Protein AF-A0A8T3PCN5-F1 (afdb_monomer_lite)

Foldseek 3Di:
DDPPPPQDWDFPPPDDQQFAGETERPLQDPDVVLLSVLLRLLLPPFRHPQEYEYEYEDDQWQKKKWKAFPDLVPDDDDPPDDDPPGSTDIDSDQVVQCVVCVPVNTIDRIDTDTDRDPQDKAKDKDLADDPPDDDDPNHGIYMYIYGHSYQVVVQVVPQDWDDPPVDPLADTDGQGGPSLRSSLNSNLNSVVVVCSVVVHDDDSSSSRVRSRVSSVVVVVVVVVVVVVVVVVVD

pLDDT: mean 78.74, std 19.5, range [29.05, 98.44]

Radius of gyration: 21.6 Å; chains: 1; bounding box: 40×38×74 Å

Structure (mmCIF, N/CA/C/O backbone):
data_AF-A0A8T3PCN5-F1
#
_entry.id   AF-A0A8T3PCN5-F1
#
loop_
_atom_site.group_PDB
_atom_site.id
_atom_site.type_symbol
_atom_site.label_atom_id
_atom_site.label_alt_id
_atom_site.label_comp_id
_atom_site.label_asym_id
_atom_site.label_entity_id
_atom_site.label_seq_id
_atom_site.pdbx_PDB_ins_code
_atom_site.Cartn_x
_atom_site.Cartn_y
_atom_site.Cartn_z
_atom_site.occupancy
_atom_site.B_iso_or_equiv
_atom_site.auth_seq_id
_atom_site.auth_comp_id
_atom_site.auth_asym_id
_atom_site.auth_atom_id
_atom_site.pdbx_PDB_model_num
ATOM 1 N N . MET A 1 1 ? -2.293 -13.068 -30.487 1.00 34.97 1 MET A N 1
ATOM 2 C CA . MET A 1 1 ? -3.228 -13.109 -29.342 1.00 34.97 1 MET A CA 1
ATOM 3 C C . MET A 1 1 ? -2.493 -13.669 -28.131 1.00 34.97 1 MET A C 1
ATOM 5 O O . MET A 1 1 ? -2.241 -14.864 -28.079 1.00 34.97 1 MET A O 1
ATOM 9 N N . GLY A 1 2 ? -2.035 -12.809 -27.218 1.00 30.67 2 GLY A N 1
ATOM 10 C CA . GLY A 1 2 ? -1.352 -13.256 -26.001 1.00 30.67 2 GLY A CA 1
ATOM 11 C C . GLY A 1 2 ? -2.380 -13.744 -24.988 1.00 30.67 2 GLY A C 1
ATOM 12 O O . GLY A 1 2 ? -3.245 -12.968 -24.592 1.00 30.67 2 GLY A O 1
ATOM 13 N N . ARG A 1 3 ? -2.310 -15.020 -24.598 1.00 29.05 3 ARG A N 1
ATOM 14 C CA . ARG A 1 3 ? -3.135 -15.575 -23.520 1.00 29.05 3 ARG A CA 1
ATOM 15 C C . ARG A 1 3 ? -2.844 -14.781 -22.243 1.00 29.05 3 ARG A C 1
ATOM 17 O O . ARG A 1 3 ? -1.744 -14.874 -21.701 1.00 29.05 3 ARG A O 1
ATOM 24 N N . LEU A 1 4 ? -3.815 -13.994 -21.777 1.00 29.19 4 LEU A N 1
ATOM 25 C CA . LEU A 1 4 ? -3.839 -13.508 -20.401 1.00 29.19 4 LEU A CA 1
ATOM 26 C C . LEU A 1 4 ? -3.819 -14.758 -19.521 1.00 29.19 4 LEU A C 1
ATOM 28 O O . LEU A 1 4 ? -4.787 -15.516 -19.502 1.00 29.19 4 LEU A O 1
ATOM 32 N N . ARG A 1 5 ? -2.685 -15.031 -18.866 1.00 31.45 5 ARG A N 1
ATOM 33 C CA . ARG A 1 5 ? -2.624 -16.096 -17.865 1.00 31.45 5 ARG A CA 1
ATOM 34 C C . ARG A 1 5 ? -3.655 -15.737 -16.801 1.00 31.45 5 ARG A C 1
ATOM 36 O O . ARG A 1 5 ? -3.569 -14.660 -16.212 1.00 31.45 5 ARG A O 1
ATOM 43 N N . ALA A 1 6 ? -4.641 -16.609 -16.609 1.00 31.36 6 ALA A N 1
ATOM 44 C CA . ALA A 1 6 ? -5.587 -16.495 -15.516 1.00 31.36 6 ALA A CA 1
ATOM 45 C C . ALA A 1 6 ? -4.778 -16.384 -14.220 1.00 31.36 6 ALA A C 1
ATOM 47 O O . ALA A 1 6 ? -4.006 -17.281 -13.878 1.00 31.36 6 ALA A O 1
ATOM 48 N N . ILE A 1 7 ? -4.895 -15.244 -13.542 1.00 42.00 7 ILE A N 1
ATOM 49 C CA . ILE A 1 7 ? -4.379 -15.097 -12.188 1.00 42.00 7 ILE A CA 1
ATOM 50 C C . ILE A 1 7 ? -5.288 -15.982 -11.340 1.00 42.00 7 ILE A C 1
ATOM 52 O O . ILE A 1 7 ? -6.452 -15.660 -11.123 1.00 42.00 7 ILE A O 1
ATOM 56 N N . SER A 1 8 ? -4.791 -17.157 -10.968 1.00 34.44 8 SER A N 1
ATOM 57 C CA . SER A 1 8 ? -5.460 -18.047 -10.026 1.00 34.44 8 SER A CA 1
ATOM 58 C C . SER A 1 8 ? -5.311 -17.459 -8.624 1.00 34.44 8 SER A C 1
ATOM 60 O O . SER A 1 8 ? -4.179 -17.270 -8.167 1.00 34.44 8 SER A O 1
ATOM 62 N N . TRP A 1 9 ? -6.436 -17.173 -7.983 1.00 44.44 9 TRP A N 1
ATOM 63 C CA . TRP A 1 9 ? -6.532 -16.594 -6.648 1.00 44.44 9 TRP A CA 1
ATOM 64 C C . TRP A 1 9 ? -6.704 -17.712 -5.616 1.00 44.44 9 TRP A C 1
ATOM 66 O O . TRP A 1 9 ? -7.502 -18.619 -5.843 1.00 44.44 9 TRP A O 1
ATOM 76 N N . HIS A 1 10 ? -5.969 -17.653 -4.506 1.00 42.91 10 HIS A N 1
ATOM 77 C CA . HIS A 1 10 ? -6.226 -18.497 -3.341 1.00 42.91 10 HIS A CA 1
ATOM 78 C C . HIS A 1 10 ? -6.618 -17.582 -2.179 1.00 42.91 10 HIS A C 1
ATOM 80 O O . HIS A 1 10 ? -5.803 -16.743 -1.796 1.00 42.91 10 HIS A O 1
ATOM 86 N N . PRO A 1 11 ? -7.855 -17.672 -1.666 1.00 47.34 11 PRO A N 1
ATOM 87 C CA . PRO A 1 11 ? -8.224 -16.969 -0.447 1.00 47.34 11 PRO A CA 1
ATOM 88 C C . PRO A 1 11 ? -7.462 -17.588 0.733 1.00 47.34 11 PRO A C 1
ATOM 90 O O . PRO A 1 11 ? -7.555 -18.795 0.947 1.00 47.34 11 PRO A O 1
ATOM 93 N N . HIS A 1 12 ? -6.715 -16.781 1.493 1.00 47.78 12 HIS A N 1
ATOM 94 C CA . HIS A 1 12 ? -6.255 -17.197 2.820 1.00 47.78 12 HIS A CA 1
ATOM 95 C C . HIS A 1 12 ? -7.469 -17.192 3.756 1.00 47.78 12 HIS A C 1
ATOM 97 O O . HIS A 1 12 ? -8.136 -16.172 3.926 1.00 47.78 12 HIS A O 1
ATOM 103 N N . THR A 1 13 ? -7.795 -18.353 4.321 1.00 44.28 13 THR A N 1
ATOM 104 C CA . THR A 1 13 ? -9.022 -18.598 5.100 1.00 44.28 13 THR A CA 1
ATOM 105 C C . THR A 1 13 ? -8.899 -18.258 6.589 1.00 44.28 13 THR A C 1
ATOM 107 O O . THR A 1 13 ? -9.851 -18.454 7.338 1.00 44.28 13 THR A O 1
ATOM 110 N N . GLY A 1 14 ? -7.763 -17.716 7.037 1.00 46.56 14 GLY A N 1
ATOM 111 C CA . GLY A 1 14 ? -7.567 -17.238 8.407 1.00 46.56 14 GLY A CA 1
ATOM 112 C C . GLY A 1 14 ? -7.977 -15.775 8.572 1.00 46.56 14 GLY A C 1
ATOM 113 O O . GLY A 1 14 ? -7.118 -14.911 8.715 1.00 46.56 14 GLY A O 1
ATOM 114 N N . SER A 1 15 ? -9.274 -15.459 8.527 1.00 55.38 15 SER A N 1
ATOM 115 C CA . SER A 1 15 ? -9.736 -14.104 8.864 1.00 55.38 15 SER A CA 1
ATOM 116 C C . SER A 1 15 ? -9.579 -13.882 10.370 1.00 55.38 15 SER A C 1
ATOM 118 O O . SER A 1 15 ? -10.362 -14.400 11.164 1.00 55.38 15 SER A O 1
ATOM 120 N N . ARG A 1 16 ? -8.568 -13.106 10.782 1.00 67.44 16 ARG A N 1
ATOM 121 C CA . ARG A 1 16 ? -8.584 -12.490 12.115 1.00 67.44 16 ARG A CA 1
ATOM 122 C C . ARG A 1 16 ? -9.743 -11.496 12.149 1.00 67.44 16 ARG A C 1
ATOM 124 O O . ARG A 1 16 ? -9.892 -10.687 11.231 1.00 67.44 16 ARG A O 1
ATOM 131 N N . ALA A 1 17 ? -10.573 -11.570 13.187 1.00 72.88 17 ALA A N 1
ATOM 132 C CA . ALA A 1 17 ? -11.680 -10.639 13.362 1.00 72.88 17 ALA A CA 1
ATOM 133 C C . ALA A 1 17 ? -11.155 -9.192 13.323 1.00 72.88 17 ALA A C 1
ATOM 135 O O . ALA A 1 17 ? -10.194 -8.858 14.012 1.00 72.88 17 ALA A O 1
ATOM 136 N N . GLY A 1 18 ? -11.762 -8.355 12.479 1.00 83.38 18 GLY A N 1
ATOM 137 C CA . GLY A 1 18 ? -11.363 -6.958 12.294 1.00 83.38 18 GLY A CA 1
ATOM 138 C C . GLY A 1 18 ? -10.201 -6.711 11.322 1.00 83.38 18 GLY A C 1
ATOM 139 O O . GLY A 1 18 ? -9.894 -5.549 11.071 1.00 83.38 18 GLY A O 1
ATOM 140 N N . ALA A 1 19 ? -9.584 -7.748 10.741 1.00 90.69 19 ALA A N 1
ATOM 141 C CA . ALA A 1 19 ? -8.551 -7.603 9.711 1.00 90.69 19 ALA A CA 1
ATOM 142 C C . ALA A 1 19 ? -9.150 -7.598 8.287 1.00 90.69 19 ALA A C 1
ATOM 144 O O . ALA A 1 19 ? -10.171 -8.255 8.053 1.00 90.69 19 ALA A O 1
ATOM 145 N N . PRO A 1 20 ? -8.514 -6.909 7.315 1.00 94.88 20 PRO A N 1
ATOM 146 C CA . PRO A 1 20 ? -8.970 -6.931 5.931 1.00 94.88 20 PRO A CA 1
ATOM 147 C C . PRO A 1 20 ? -8.845 -8.327 5.329 1.00 94.88 20 PRO A C 1
ATOM 149 O O . PRO A 1 20 ? -7.905 -9.073 5.614 1.00 94.88 20 PRO A O 1
ATOM 152 N N . ARG A 1 21 ? -9.741 -8.654 4.396 1.00 95.62 21 ARG A N 1
ATOM 153 C CA . ARG A 1 21 ? -9.562 -9.838 3.548 1.00 95.62 21 ARG A CA 1
ATOM 154 C C . ARG A 1 21 ? -8.382 -9.585 2.626 1.00 95.62 21 ARG A C 1
ATOM 156 O O . ARG A 1 21 ? -8.383 -8.607 1.882 1.00 95.62 21 ARG A O 1
ATOM 163 N N . LEU A 1 22 ? -7.381 -10.457 2.642 1.00 95.62 22 LEU A N 1
ATOM 164 C CA . LEU A 1 22 ? -6.181 -10.278 1.835 1.00 95.62 22 LEU A CA 1
ATOM 165 C C . LEU A 1 22 ? -6.089 -11.329 0.736 1.00 95.62 22 LEU A C 1
ATOM 167 O O . LEU A 1 22 ? -6.217 -12.528 0.963 1.00 95.62 22 LEU A O 1
ATOM 171 N N . THR A 1 23 ? -5.796 -10.853 -0.467 1.00 95.38 23 THR A N 1
ATOM 172 C CA . THR A 1 23 ? -5.398 -11.687 -1.592 1.00 95.38 23 THR A CA 1
ATOM 173 C C . THR A 1 23 ? -3.987 -11.314 -2.025 1.00 95.38 23 THR A C 1
ATOM 175 O O . THR A 1 23 ? -3.749 -10.198 -2.498 1.00 95.38 23 THR A O 1
ATOM 178 N N . VAL A 1 24 ? -3.056 -12.261 -1.903 1.00 95.81 24 VAL A N 1
ATOM 179 C CA . VAL A 1 24 ? -1.643 -12.085 -2.259 1.00 95.81 24 VAL A CA 1
ATOM 180 C C . VAL A 1 24 ? -1.358 -12.727 -3.616 1.00 95.81 24 VAL A C 1
ATOM 182 O O . VAL A 1 24 ? -1.739 -13.862 -3.902 1.00 95.81 24 VAL A O 1
ATOM 185 N N . ALA A 1 25 ? -0.690 -11.995 -4.506 1.00 94.44 25 ALA A N 1
ATOM 186 C CA . ALA A 1 25 ? -0.260 -12.551 -5.781 1.00 94.44 25 ALA A CA 1
ATOM 187 C C . ALA A 1 25 ? 0.806 -13.637 -5.566 1.00 94.44 25 ALA A C 1
ATOM 189 O O . ALA A 1 25 ? 1.853 -13.360 -4.995 1.00 94.44 25 ALA A O 1
ATOM 190 N N . LYS A 1 26 ? 0.607 -14.820 -6.163 1.00 93.19 26 LYS A N 1
ATOM 191 C CA . LYS A 1 26 ? 1.500 -16.000 -6.069 1.00 93.19 26 LYS A CA 1
ATOM 192 C C . LYS A 1 26 ? 2.997 -15.751 -6.279 1.00 93.19 26 LYS A C 1
ATOM 194 O O . LYS A 1 26 ? 3.817 -16.536 -5.835 1.00 93.19 26 LYS A O 1
ATOM 199 N N . ARG A 1 27 ? 3.349 -14.710 -7.031 1.00 92.06 27 ARG A N 1
ATOM 200 C CA . ARG A 1 27 ? 4.743 -14.358 -7.336 1.00 92.06 27 ARG A CA 1
ATOM 201 C C . ARG A 1 27 ? 5.445 -13.576 -6.219 1.00 92.06 27 ARG A C 1
ATOM 203 O O . ARG A 1 27 ? 6.634 -13.327 -6.348 1.00 92.06 27 ARG A O 1
ATOM 210 N N . ILE A 1 28 ? 4.720 -13.143 -5.189 1.00 92.88 28 ILE A N 1
ATOM 211 C CA . ILE A 1 28 ? 5.301 -12.529 -3.992 1.00 92.88 28 ILE A CA 1
ATOM 212 C C . ILE A 1 28 ? 5.964 -13.648 -3.194 1.00 92.88 28 ILE A C 1
ATOM 214 O O . ILE A 1 28 ? 5.290 -14.611 -2.829 1.00 92.88 28 ILE A O 1
ATOM 218 N N . ARG A 1 29 ? 7.285 -13.538 -3.022 1.00 93.50 29 ARG A N 1
ATOM 219 C CA . ARG A 1 29 ? 8.142 -14.558 -2.406 1.00 93.50 29 ARG A CA 1
ATOM 220 C C . ARG A 1 29 ? 8.108 -14.601 -0.879 1.00 93.50 29 ARG A C 1
ATOM 222 O O . ARG A 1 29 ? 8.205 -15.714 -0.374 1.00 93.50 29 ARG A O 1
ATOM 229 N N . PRO A 1 30 ? 8.022 -13.468 -0.147 1.00 93.88 30 PRO A N 1
ATOM 230 C CA . PRO A 1 30 ? 7.842 -13.519 1.298 1.00 93.88 30 PRO A CA 1
ATOM 231 C C . PRO A 1 30 ? 6.663 -14.407 1.677 1.00 93.88 30 PRO A C 1
ATOM 233 O O . PRO A 1 30 ? 5.704 -14.503 0.911 1.00 93.88 30 PRO A O 1
ATOM 236 N N . ASP A 1 31 ? 6.740 -15.017 2.856 1.00 94.94 31 ASP A N 1
ATOM 237 C CA . ASP A 1 31 ? 5.655 -15.812 3.422 1.00 94.94 31 ASP A CA 1
ATOM 238 C C . ASP A 1 31 ? 4.333 -15.015 3.422 1.00 94.94 31 ASP A C 1
ATOM 240 O O . ASP A 1 31 ? 4.301 -13.834 3.786 1.00 94.94 31 ASP A O 1
ATOM 244 N N . HIS A 1 32 ? 3.249 -15.631 2.937 1.00 94.88 32 HIS A N 1
ATOM 245 C CA . HIS A 1 32 ? 1.975 -14.928 2.734 1.00 94.88 32 HIS A CA 1
ATOM 246 C C . HIS A 1 32 ? 1.265 -14.619 4.049 1.00 94.88 32 HIS A C 1
ATOM 248 O O . HIS A 1 32 ? 0.548 -13.620 4.098 1.00 94.88 32 HIS A O 1
ATOM 254 N N . ASP A 1 33 ? 1.508 -15.396 5.103 1.00 93.12 33 ASP A N 1
ATOM 255 C CA . ASP A 1 33 ? 0.966 -15.130 6.433 1.00 93.12 33 ASP A CA 1
ATOM 256 C C . ASP A 1 33 ? 1.725 -13.968 7.086 1.00 93.12 33 ASP A C 1
ATOM 258 O O . ASP A 1 33 ? 1.097 -13.045 7.605 1.00 93.12 33 ASP A O 1
ATOM 262 N N . VAL A 1 34 ? 3.055 -13.904 6.930 1.00 94.19 34 VAL A N 1
ATOM 263 C CA . VAL A 1 34 ? 3.844 -12.723 7.342 1.00 94.19 34 VAL A CA 1
ATOM 264 C C . VAL A 1 34 ? 3.353 -11.467 6.620 1.00 94.19 34 VAL A C 1
ATOM 266 O O . VAL A 1 34 ? 3.140 -10.420 7.226 1.00 94.1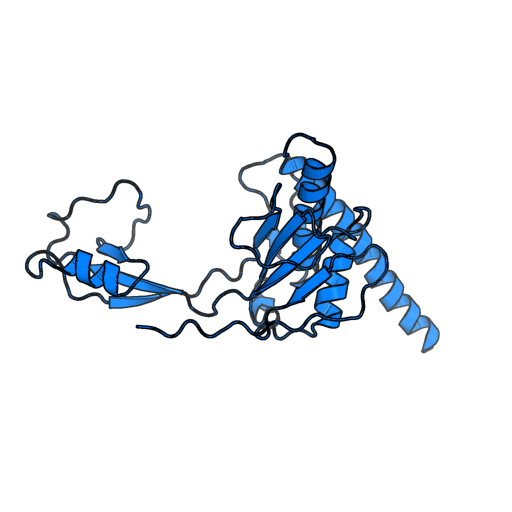9 34 VAL A O 1
ATOM 269 N N . VAL A 1 35 ? 3.132 -11.557 5.309 1.00 95.81 35 VAL A N 1
ATOM 270 C CA . VAL A 1 35 ? 2.588 -10.448 4.517 1.00 95.81 35 VAL A CA 1
ATOM 271 C C . VAL A 1 35 ? 1.182 -10.055 4.984 1.00 95.81 35 VAL A C 1
ATOM 273 O O . VAL A 1 35 ? 0.868 -8.863 5.015 1.00 95.81 35 VAL A O 1
ATOM 276 N N . ALA A 1 36 ? 0.344 -11.025 5.357 1.00 95.69 36 ALA A N 1
ATOM 277 C CA . ALA A 1 36 ? -0.982 -10.768 5.905 1.00 95.69 36 ALA A CA 1
ATOM 278 C C . ALA A 1 36 ? -0.925 -10.025 7.237 1.00 95.69 36 ALA A C 1
ATOM 280 O O . ALA A 1 36 ? -1.634 -9.029 7.398 1.00 95.69 36 ALA A O 1
ATOM 281 N N . ASP A 1 37 ? -0.037 -10.441 8.136 1.00 95.00 37 ASP A N 1
ATOM 282 C CA . ASP A 1 37 ? 0.181 -9.787 9.424 1.00 95.00 37 ASP A CA 1
ATOM 283 C C . ASP A 1 37 ? 0.668 -8.341 9.256 1.00 95.00 37 ASP A C 1
ATOM 285 O O . ASP A 1 37 ? 0.145 -7.437 9.908 1.00 95.00 37 ASP A O 1
ATOM 289 N N . LEU A 1 38 ? 1.585 -8.082 8.317 1.00 96.69 38 LEU A N 1
ATOM 290 C CA . LEU A 1 38 ? 2.060 -6.725 8.013 1.00 96.69 38 LEU A CA 1
ATOM 291 C C . LEU A 1 38 ? 0.947 -5.822 7.462 1.00 96.69 38 LEU A C 1
ATOM 293 O O . LEU A 1 38 ? 0.819 -4.662 7.861 1.00 96.69 38 LEU A O 1
ATOM 297 N N . VAL A 1 39 ? 0.121 -6.337 6.547 1.00 97.38 39 VAL A N 1
ATOM 298 C CA . VAL A 1 39 ? -1.028 -5.579 6.028 1.00 97.38 39 VAL A CA 1
ATOM 299 C C . VAL A 1 39 ? -2.036 -5.315 7.145 1.00 97.38 39 VAL A C 1
ATOM 301 O O . VAL A 1 39 ? -2.519 -4.190 7.264 1.00 97.38 39 VAL A O 1
ATOM 304 N N . ALA A 1 40 ? -2.331 -6.311 7.982 1.00 96.19 40 ALA A N 1
ATOM 305 C CA . ALA A 1 40 ? -3.245 -6.164 9.110 1.00 96.19 40 ALA A CA 1
ATOM 306 C C . ALA A 1 40 ? -2.742 -5.127 10.127 1.00 96.19 40 ALA A C 1
ATOM 308 O O . ALA A 1 40 ? -3.528 -4.287 10.560 1.00 96.19 40 ALA A O 1
ATOM 309 N N . ALA A 1 41 ? -1.441 -5.116 10.436 1.00 96.12 41 ALA A N 1
ATOM 310 C CA . ALA A 1 41 ? -0.826 -4.103 11.294 1.00 96.12 41 ALA A CA 1
ATOM 311 C C . ALA A 1 41 ? -1.026 -2.684 10.738 1.00 96.12 41 ALA A C 1
ATOM 313 O O . ALA A 1 41 ? -1.388 -1.769 11.476 1.00 96.12 41 ALA A O 1
ATOM 314 N N . GLY A 1 42 ? -0.892 -2.502 9.418 1.00 97.44 42 GLY A N 1
ATOM 315 C CA . GLY A 1 42 ? -1.189 -1.221 8.772 1.00 97.44 42 GLY A CA 1
ATOM 316 C C . GLY A 1 42 ? -2.650 -0.778 8.933 1.00 97.44 42 GLY A C 1
ATOM 317 O O . GLY A 1 42 ? -2.931 0.411 9.068 1.00 97.44 42 GLY A O 1
ATOM 318 N N . PHE A 1 43 ? -3.594 -1.719 8.978 1.00 97.38 43 PHE A N 1
ATOM 319 C CA . PHE A 1 43 ? -5.019 -1.440 9.187 1.00 97.38 43 PHE A CA 1
ATOM 320 C C . PHE A 1 43 ? -5.411 -1.192 10.653 1.00 97.38 43 PHE A C 1
ATOM 322 O O . PHE A 1 43 ? -6.594 -0.986 10.930 1.00 97.38 43 PHE A O 1
ATOM 329 N N . GLY A 1 44 ? -4.454 -1.158 11.588 1.00 94.25 44 GLY A N 1
ATOM 330 C CA . GLY A 1 44 ? -4.711 -0.880 13.001 1.00 94.25 44 GLY A CA 1
ATOM 331 C C . GLY A 1 44 ? -5.655 0.313 13.210 1.00 94.25 44 GLY A C 1
ATOM 332 O O . GLY A 1 44 ? -5.509 1.368 12.591 1.00 94.25 44 GLY A O 1
ATOM 333 N N . GLY A 1 45 ? -6.674 0.140 14.056 1.00 91.94 45 GLY A N 1
ATOM 334 C CA . GLY A 1 45 ? -7.661 1.184 14.365 1.00 91.94 45 GLY A CA 1
ATOM 335 C C . GLY A 1 45 ? -8.659 1.525 13.246 1.00 91.94 45 GLY A C 1
ATOM 336 O O . GLY A 1 45 ? -9.490 2.412 13.440 1.00 91.94 45 GLY A O 1
ATOM 337 N N . VAL A 1 46 ? -8.619 0.844 12.095 1.00 94.81 46 VAL A N 1
ATOM 338 C CA . VAL A 1 46 ? -9.607 0.982 11.015 1.00 94.81 46 VAL A CA 1
ATOM 339 C C . VAL A 1 46 ? -10.403 -0.324 10.900 1.00 94.81 46 VAL A C 1
ATOM 341 O O . VAL A 1 46 ? -9.810 -1.349 10.576 1.00 94.81 46 VAL A O 1
ATOM 344 N N . PRO A 1 47 ? -11.737 -0.320 11.106 1.00 94.19 47 PRO A N 1
ATOM 345 C CA . PRO A 1 47 ? -12.557 -1.507 10.859 1.00 94.19 47 PRO A CA 1
ATOM 346 C C . PRO A 1 47 ? -12.385 -1.979 9.413 1.00 94.19 47 PRO A C 1
ATOM 348 O O . PRO A 1 47 ? -12.485 -1.155 8.495 1.00 94.19 47 PRO A O 1
ATOM 351 N N . ALA A 1 48 ? -12.083 -3.260 9.211 1.00 95.62 48 ALA A N 1
ATOM 352 C CA . ALA A 1 48 ? -11.662 -3.785 7.911 1.00 95.62 48 ALA A CA 1
ATOM 353 C C . ALA A 1 48 ? -12.433 -5.036 7.450 1.00 95.62 48 ALA A C 1
ATOM 355 O O . ALA A 1 48 ? -12.063 -5.667 6.465 1.00 95.62 48 ALA A O 1
ATOM 356 N N . ASP A 1 49 ? -13.524 -5.382 8.124 1.00 94.69 49 ASP A N 1
ATOM 357 C CA . ASP A 1 49 ? -14.395 -6.522 7.821 1.00 94.69 49 ASP A CA 1
ATOM 358 C C . ASP A 1 49 ? -15.077 -6.437 6.438 1.00 94.69 49 ASP A C 1
ATOM 360 O O . ASP A 1 49 ? -15.328 -7.463 5.794 1.00 94.69 49 ASP A O 1
ATOM 364 N N . ASP A 1 50 ? -15.302 -5.216 5.952 1.00 96.00 50 ASP A N 1
ATOM 365 C CA . ASP A 1 50 ? -15.852 -4.865 4.638 1.00 96.00 50 ASP A CA 1
ATOM 366 C C . ASP A 1 50 ? -14.764 -4.456 3.616 1.00 96.00 50 ASP A C 1
ATOM 368 O O . ASP A 1 50 ? -15.080 -3.927 2.542 1.00 96.00 50 ASP A O 1
ATOM 372 N N . VAL A 1 51 ? -13.482 -4.684 3.926 1.00 97.62 51 VAL A N 1
ATOM 373 C CA . VAL A 1 51 ? -12.345 -4.308 3.074 1.00 97.62 51 VAL A CA 1
ATOM 374 C C . VAL A 1 51 ? -11.683 -5.542 2.476 1.00 97.62 51 VAL A C 1
ATOM 376 O O . VAL A 1 51 ? -11.340 -6.495 3.178 1.00 97.62 51 VAL A O 1
ATOM 379 N N . GLU A 1 52 ? -11.416 -5.490 1.171 1.00 97.75 52 GLU A N 1
ATOM 380 C CA . GLU A 1 52 ? -10.539 -6.448 0.502 1.00 97.75 52 GLU A CA 1
ATOM 381 C C . GLU A 1 52 ? -9.274 -5.762 -0.018 1.00 97.75 52 GLU A C 1
ATOM 383 O O . GLU A 1 52 ? -9.324 -4.750 -0.721 1.00 97.75 52 GLU A O 1
ATOM 388 N N . VAL A 1 53 ? -8.122 -6.336 0.316 1.00 98.19 53 VAL A N 1
ATOM 389 C CA . VAL A 1 53 ? -6.806 -5.903 -0.141 1.00 98.19 53 VAL A CA 1
ATOM 390 C C . VAL A 1 53 ? -6.313 -6.873 -1.208 1.00 98.19 53 VAL A C 1
ATOM 392 O O . VAL A 1 53 ? -6.178 -8.074 -0.987 1.00 98.19 53 VAL A O 1
ATOM 395 N N . HIS A 1 54 ? -5.992 -6.349 -2.386 1.00 97.69 54 HIS A N 1
ATOM 396 C CA . HIS A 1 54 ? -5.297 -7.080 -3.443 1.00 97.69 54 HIS A CA 1
ATOM 397 C C . HIS A 1 54 ? -3.838 -6.656 -3.470 1.00 97.69 54 HIS A C 1
ATOM 399 O O . HIS A 1 54 ? -3.504 -5.601 -4.023 1.00 97.69 54 HIS A O 1
ATOM 405 N N . LEU A 1 55 ? -2.962 -7.497 -2.934 1.00 96.94 55 LEU A N 1
ATOM 406 C CA . LEU A 1 55 ? -1.527 -7.282 -2.982 1.00 96.94 55 LEU A CA 1
ATOM 407 C C . LEU A 1 55 ? -0.942 -7.933 -4.236 1.00 96.94 55 LEU A C 1
ATOM 409 O O . LEU A 1 55 ? -0.892 -9.152 -4.399 1.00 96.94 55 LEU A O 1
ATOM 413 N N . LYS A 1 56 ? -0.505 -7.091 -5.167 1.00 95.06 56 LYS A N 1
ATOM 414 C CA . LYS A 1 56 ? 0.005 -7.494 -6.477 1.00 95.06 56 LYS A CA 1
ATOM 415 C C . LYS A 1 56 ? 1.509 -7.310 -6.485 1.00 95.06 56 LYS A C 1
ATOM 417 O O . LYS A 1 56 ? 1.977 -6.219 -6.185 1.00 95.06 56 LYS A O 1
ATOM 422 N N . ALA A 1 57 ? 2.287 -8.293 -6.934 1.00 91.31 57 ALA A N 1
ATOM 423 C CA . ALA A 1 57 ? 3.684 -7.950 -7.181 1.00 91.31 57 ALA A CA 1
ATOM 424 C C . ALA A 1 57 ? 3.784 -6.965 -8.352 1.00 91.31 57 ALA A C 1
ATOM 426 O O . ALA A 1 57 ? 2.888 -6.892 -9.205 1.00 91.31 57 ALA A O 1
ATOM 427 N N . ARG A 1 58 ? 4.868 -6.210 -8.425 1.00 86.62 58 ARG A N 1
ATOM 428 C CA . ARG A 1 58 ? 5.264 -5.515 -9.642 1.00 86.62 58 ARG A CA 1
ATOM 429 C C . ARG A 1 58 ? 5.795 -6.535 -10.644 1.00 86.62 58 ARG A C 1
ATOM 431 O O . ARG A 1 58 ? 6.101 -7.671 -10.301 1.00 86.62 58 ARG A O 1
ATOM 438 N N . ALA A 1 59 ? 5.774 -6.172 -11.920 1.00 72.12 59 ALA A N 1
ATOM 439 C CA . ALA A 1 59 ? 6.541 -6.944 -12.889 1.00 72.12 59 ALA A CA 1
ATOM 440 C C . ALA A 1 59 ? 8.026 -6.733 -12.585 1.00 72.12 59 ALA A C 1
ATOM 442 O O . ALA A 1 59 ? 8.381 -5.616 -12.233 1.00 72.12 59 ALA A O 1
ATOM 443 N N . ASP A 1 60 ? 8.854 -7.765 -12.729 1.00 63.88 60 ASP A N 1
ATOM 444 C CA . ASP A 1 60 ? 10.313 -7.650 -12.560 1.00 63.88 60 ASP A CA 1
ATOM 445 C C . ASP A 1 60 ? 10.946 -6.866 -13.720 1.00 63.88 60 ASP A C 1
ATOM 447 O O . ASP A 1 60 ? 12.003 -6.256 -13.596 1.00 63.88 60 ASP A O 1
ATOM 451 N N . GLU A 1 61 ? 10.234 -6.821 -14.848 1.00 63.81 61 GLU A N 1
ATOM 452 C CA . GLU A 1 61 ? 10.581 -6.073 -16.044 1.00 63.81 61 GLU A CA 1
ATOM 453 C C . GLU A 1 61 ? 9.338 -5.387 -16.606 1.00 63.81 61 GLU A C 1
ATOM 455 O O . GLU A 1 61 ? 8.280 -6.003 -16.773 1.00 63.81 61 GLU A O 1
ATOM 460 N N . VAL A 1 62 ? 9.466 -4.111 -16.967 1.00 64.12 62 VAL A N 1
ATOM 461 C CA . VAL A 1 62 ? 8.481 -3.451 -17.824 1.00 64.12 62 VAL A CA 1
ATOM 462 C C . VAL A 1 62 ? 9.067 -3.390 -19.221 1.00 64.12 62 VAL A C 1
ATOM 464 O O . VAL A 1 62 ? 9.967 -2.601 -19.508 1.00 64.12 62 VAL A O 1
ATOM 467 N N . VAL A 1 63 ? 8.535 -4.225 -20.110 1.00 64.88 63 VAL A N 1
ATOM 468 C CA . VAL A 1 63 ? 8.877 -4.149 -21.526 1.00 64.88 63 VAL A CA 1
ATOM 469 C C . VAL A 1 63 ? 8.175 -2.939 -22.126 1.00 64.88 63 VAL A C 1
ATOM 471 O O . VAL A 1 63 ? 6.956 -2.927 -22.288 1.00 64.88 63 VAL A O 1
ATOM 474 N N . ARG A 1 64 ? 8.965 -1.930 -22.476 1.00 70.88 64 ARG A N 1
ATOM 475 C CA . ARG A 1 64 ? 8.559 -0.847 -23.365 1.00 70.88 64 ARG A CA 1
ATOM 476 C C . ARG A 1 64 ? 9.118 -1.116 -24.753 1.00 70.88 64 ARG A C 1
ATOM 478 O O . ARG A 1 64 ? 10.031 -1.919 -24.939 1.00 70.88 64 ARG A O 1
ATOM 485 N N . TRP A 1 65 ? 8.558 -0.447 -25.742 1.00 70.25 65 TRP A N 1
ATOM 486 C CA . TRP A 1 65 ? 9.091 -0.462 -27.093 1.00 70.25 65 TRP A CA 1
ATOM 487 C C . TRP A 1 65 ? 9.491 0.954 -27.455 1.00 70.25 65 TRP A C 1
ATOM 489 O O . TRP A 1 65 ? 8.689 1.868 -27.315 1.00 70.25 65 TRP A O 1
ATOM 499 N N . LEU A 1 66 ? 10.730 1.140 -27.883 1.00 71.81 66 LEU A N 1
ATOM 500 C CA . LEU A 1 66 ? 11.247 2.424 -28.320 1.00 71.81 66 LEU A CA 1
ATOM 501 C C . LEU A 1 66 ? 11.262 2.456 -29.845 1.00 71.81 66 LEU A C 1
ATOM 503 O O . LEU A 1 66 ? 11.908 1.625 -30.481 1.00 71.81 66 LEU A O 1
ATOM 507 N N . VAL A 1 67 ? 10.566 3.421 -30.426 1.00 68.75 67 VAL A N 1
ATOM 508 C CA . VAL A 1 67 ? 10.593 3.716 -31.858 1.00 68.75 67 VAL A CA 1
ATOM 509 C C . VAL A 1 67 ? 11.471 4.942 -32.046 1.00 68.75 67 VAL A C 1
ATOM 511 O O . VAL A 1 67 ? 11.113 6.040 -31.632 1.00 68.75 67 VAL A O 1
ATOM 514 N N . LEU A 1 68 ? 12.661 4.753 -32.607 1.00 68.56 68 LEU A N 1
ATOM 515 C CA . LEU A 1 68 ? 13.590 5.856 -32.849 1.00 68.56 68 LEU A CA 1
ATOM 516 C C . LEU A 1 68 ? 13.237 6.547 -34.164 1.00 68.56 68 LEU A C 1
ATOM 518 O O . LEU A 1 68 ? 12.952 5.869 -35.149 1.00 68.56 68 LEU A O 1
ATOM 522 N N . CYS A 1 69 ? 13.316 7.873 -34.202 1.00 67.12 69 CYS A N 1
ATOM 523 C CA . CYS A 1 69 ? 13.207 8.599 -35.462 1.00 67.12 69 CYS A CA 1
ATOM 524 C C . CYS A 1 69 ? 14.454 8.346 -36.321 1.00 67.12 69 CYS A C 1
ATOM 526 O O . CYS A 1 69 ? 15.575 8.295 -35.805 1.00 67.12 69 CYS A O 1
ATOM 528 N N . ALA A 1 70 ? 14.256 8.145 -37.624 1.00 67.19 70 ALA A N 1
ATOM 529 C CA . ALA A 1 70 ? 15.344 8.008 -38.588 1.00 67.19 70 ALA A CA 1
ATOM 530 C C . ALA A 1 70 ? 16.119 9.330 -38.703 1.00 67.19 70 ALA A C 1
ATOM 532 O O . ALA A 1 70 ? 17.349 9.324 -38.644 1.00 67.19 70 ALA A O 1
ATOM 533 N N . GLU A 1 71 ? 15.381 10.443 -38.721 1.00 67.69 71 GLU A N 1
ATOM 534 C CA . GLU A 1 71 ? 15.885 11.813 -38.683 1.00 67.69 71 GLU A CA 1
ATOM 535 C C . GLU A 1 71 ? 15.284 12.560 -37.482 1.00 67.69 71 GLU A C 1
ATOM 537 O O . GLU A 1 71 ? 14.097 12.882 -37.460 1.00 67.69 71 GLU A O 1
ATOM 542 N N . PRO A 1 72 ? 16.067 12.852 -36.433 1.00 59.41 72 PRO A N 1
ATOM 543 C CA . PRO A 1 72 ? 15.499 13.357 -35.187 1.00 59.41 72 PRO A CA 1
ATOM 544 C C . PRO A 1 72 ? 14.877 14.761 -35.257 1.00 59.41 72 PRO A C 1
ATOM 546 O O . PRO A 1 72 ? 14.139 15.133 -34.349 1.00 59.41 72 PRO A O 1
ATOM 549 N N . ALA A 1 73 ? 15.194 15.542 -36.293 1.00 60.00 73 ALA A N 1
ATOM 550 C CA . ALA A 1 73 ? 14.679 16.897 -36.490 1.00 60.00 73 ALA A CA 1
ATOM 551 C C . ALA A 1 73 ? 13.276 16.936 -37.128 1.00 60.00 73 ALA A C 1
ATOM 553 O O . ALA A 1 73 ? 12.589 17.946 -37.006 1.00 60.00 73 ALA A O 1
ATOM 554 N N . SER A 1 74 ? 12.831 15.856 -37.783 1.00 60.56 74 SER A N 1
ATOM 555 C CA . SER A 1 74 ? 11.578 15.821 -38.555 1.00 60.56 74 SER A CA 1
ATOM 556 C C . SER A 1 74 ? 10.390 15.203 -37.799 1.00 60.56 74 SER A C 1
ATOM 558 O O . SER A 1 74 ? 9.242 15.335 -38.226 1.00 60.56 74 SER A O 1
ATOM 560 N N . CYS A 1 75 ? 10.626 14.582 -36.639 1.00 56.88 75 CYS A N 1
ATOM 561 C CA . CYS A 1 75 ? 9.575 14.031 -35.782 1.00 56.88 75 CYS A CA 1
ATOM 562 C C . CYS A 1 75 ? 8.981 15.083 -34.829 1.00 56.88 75 CYS A C 1
ATOM 564 O O . CYS A 1 75 ? 9.672 15.626 -33.965 1.00 56.88 75 CYS A O 1
ATOM 566 N N . ARG A 1 76 ? 7.662 15.305 -34.899 1.00 54.06 76 ARG A N 1
ATOM 567 C CA . ARG A 1 76 ? 6.927 16.096 -33.894 1.00 54.06 76 ARG A CA 1
ATOM 568 C C . ARG A 1 76 ? 6.907 15.365 -32.544 1.00 54.06 76 ARG A C 1
ATOM 570 O O . ARG A 1 76 ? 6.457 14.224 -32.457 1.00 54.06 76 ARG A O 1
ATOM 577 N N . ARG A 1 77 ? 7.332 16.042 -31.471 1.00 50.06 77 ARG A N 1
ATOM 578 C CA . ARG A 1 77 ? 7.178 15.558 -30.086 1.00 50.06 77 ARG A CA 1
ATOM 579 C C . ARG A 1 77 ? 5.683 15.475 -29.721 1.00 50.06 77 ARG A C 1
ATOM 581 O O . ARG A 1 77 ? 4.992 16.484 -29.856 1.00 50.06 77 ARG A O 1
ATOM 588 N N . PRO A 1 78 ? 5.166 14.337 -29.223 1.00 44.88 78 PRO A N 1
ATOM 589 C CA . PRO A 1 78 ? 3.860 14.301 -28.572 1.00 44.88 78 PRO A CA 1
ATOM 590 C C . PRO A 1 78 ? 3.896 15.159 -27.300 1.00 44.88 78 PRO A C 1
ATOM 592 O O . PRO A 1 78 ? 4.900 15.160 -26.586 1.00 44.88 78 PRO A O 1
ATOM 595 N N . ALA A 1 79 ? 2.807 15.869 -27.003 1.00 39.62 79 ALA A N 1
ATOM 596 C CA . ALA A 1 79 ? 2.733 16.909 -25.966 1.00 39.62 79 ALA A CA 1
ATOM 597 C C . ALA A 1 79 ? 2.991 16.433 -24.516 1.00 39.62 79 ALA A C 1
ATOM 599 O O . ALA A 1 79 ? 3.071 17.236 -23.594 1.00 39.62 79 ALA A O 1
ATOM 600 N N . ASN A 1 80 ? 3.113 15.128 -24.295 1.00 39.38 80 ASN A N 1
ATOM 601 C CA . ASN A 1 80 ? 3.073 14.467 -22.996 1.00 39.38 80 ASN A CA 1
ATOM 602 C C . ASN A 1 80 ? 4.354 13.662 -22.685 1.00 39.38 80 ASN A C 1
ATOM 604 O O . ASN A 1 80 ? 4.301 12.683 -21.941 1.00 39.38 80 ASN A O 1
ATOM 608 N N . TYR A 1 81 ? 5.506 14.069 -23.234 1.00 41.62 81 TYR A N 1
ATOM 609 C CA . TYR A 1 81 ? 6.792 13.392 -23.029 1.00 41.62 81 TYR A CA 1
ATOM 610 C C . TYR A 1 81 ? 7.851 14.310 -22.395 1.00 41.62 81 TYR A C 1
ATOM 612 O O . TYR A 1 81 ? 8.140 15.384 -22.917 1.00 41.62 81 TYR A O 1
ATOM 620 N N . GLN A 1 82 ? 8.449 13.865 -21.285 1.00 40.97 82 GLN A N 1
ATOM 621 C CA . GLN A 1 82 ? 9.544 14.538 -20.578 1.00 40.97 82 GLN A CA 1
ATOM 622 C C . GLN A 1 82 ? 10.656 13.524 -20.296 1.00 40.97 82 GLN A C 1
ATOM 624 O O . GLN A 1 82 ? 10.486 12.702 -19.405 1.00 40.97 82 GLN A O 1
ATOM 629 N N . THR A 1 83 ? 11.750 13.577 -21.059 1.00 38.59 83 THR A N 1
ATOM 630 C CA . THR A 1 83 ? 13.138 13.304 -20.628 1.00 38.59 83 THR A CA 1
ATOM 631 C C . THR A 1 83 ? 14.094 13.712 -21.753 1.00 38.59 83 THR A C 1
ATOM 633 O O . THR A 1 83 ? 13.768 13.546 -22.931 1.00 38.59 83 THR A O 1
ATOM 636 N N . ASP A 1 84 ? 15.273 14.214 -21.384 1.00 40.53 84 ASP A N 1
ATOM 637 C CA . ASP A 1 84 ? 16.304 14.747 -22.288 1.00 40.53 84 ASP A CA 1
ATOM 638 C C . ASP A 1 84 ? 17.155 13.684 -23.004 1.00 40.53 84 ASP A C 1
ATOM 640 O O . ASP A 1 84 ? 17.976 14.010 -23.861 1.00 40.53 84 ASP A O 1
ATOM 644 N N . GLU A 1 85 ? 16.910 12.399 -22.751 1.00 42.53 85 GLU A N 1
ATOM 645 C CA . GLU A 1 85 ? 17.671 11.309 -23.358 1.00 42.53 85 GLU A CA 1
ATOM 646 C C . GLU A 1 85 ? 16.812 10.499 -24.342 1.00 42.53 85 GLU A C 1
ATOM 648 O O . GLU A 1 85 ? 15.815 9.874 -23.986 1.00 42.53 85 GLU A O 1
ATOM 653 N N . ALA A 1 86 ? 17.255 10.514 -25.602 1.00 47.03 86 ALA A N 1
ATOM 654 C CA . ALA A 1 86 ? 16.753 9.794 -26.776 1.00 47.03 86 ALA A CA 1
ATOM 655 C C . ALA A 1 86 ? 15.486 10.349 -27.468 1.00 47.03 86 ALA A C 1
ATOM 657 O O . ALA A 1 86 ? 14.342 10.194 -27.047 1.00 47.03 86 ALA A O 1
ATOM 658 N N . ARG A 1 87 ? 15.731 10.930 -28.648 1.00 55.25 87 ARG A N 1
ATOM 659 C CA . ARG A 1 87 ? 14.783 11.476 -29.632 1.00 55.25 87 ARG A CA 1
ATOM 660 C C . ARG A 1 87 ? 13.953 10.365 -30.322 1.00 55.25 87 ARG A C 1
ATOM 662 O O . ARG A 1 87 ? 14.150 10.077 -31.501 1.00 55.25 87 ARG A O 1
ATOM 669 N N . GLY A 1 88 ? 13.067 9.700 -29.578 1.00 55.06 88 GLY A N 1
ATOM 670 C CA . GLY A 1 88 ? 12.177 8.643 -30.081 1.00 55.06 88 GLY A CA 1
ATOM 671 C C . GLY A 1 88 ? 10.861 8.526 -29.300 1.00 55.06 88 GLY A C 1
ATOM 672 O O . GLY A 1 88 ? 10.686 9.149 -28.255 1.00 55.06 88 GLY A O 1
ATOM 673 N N . HIS A 1 89 ? 9.927 7.719 -29.804 1.00 59.41 89 HIS A N 1
ATOM 674 C CA . HIS A 1 89 ? 8.612 7.475 -29.210 1.00 59.41 89 HIS A CA 1
ATOM 675 C C . HIS A 1 89 ? 8.608 6.177 -28.388 1.00 59.41 89 HIS A C 1
ATOM 677 O O . HIS A 1 89 ? 8.911 5.104 -28.910 1.00 59.41 89 HIS A O 1
ATOM 683 N N . CYS A 1 90 ? 8.222 6.237 -27.108 1.00 51.66 90 CYS A N 1
ATOM 684 C CA . CYS A 1 90 ? 7.940 5.025 -26.334 1.00 51.66 90 CYS A CA 1
ATOM 685 C C . CYS A 1 90 ? 6.504 4.542 -26.563 1.00 51.66 90 CYS A C 1
ATOM 687 O O . CYS A 1 90 ? 5.540 5.225 -26.222 1.00 51.66 90 CYS A O 1
ATOM 689 N N . ALA A 1 91 ? 6.368 3.308 -27.029 1.00 57.84 91 ALA A N 1
ATOM 690 C CA . ALA A 1 91 ? 5.125 2.564 -27.075 1.00 57.84 91 ALA A CA 1
ATOM 691 C C . ALA A 1 91 ? 4.996 1.610 -25.881 1.00 57.84 91 ALA A C 1
ATOM 693 O O . ALA A 1 91 ? 5.933 0.909 -25.488 1.00 57.84 91 ALA A O 1
ATOM 694 N N . GLN A 1 92 ? 3.784 1.546 -25.328 1.00 55.91 92 GLN A N 1
ATOM 695 C CA . GLN A 1 92 ? 3.440 0.651 -24.217 1.00 55.91 92 GLN A CA 1
ATOM 696 C C . GLN A 1 92 ? 3.276 -0.813 -24.654 1.00 55.91 92 GLN A C 1
ATOM 698 O O . GLN A 1 92 ? 3.343 -1.718 -23.828 1.00 55.91 92 GLN A O 1
ATOM 703 N N . THR A 1 93 ? 3.056 -1.064 -25.948 1.00 65.50 93 THR A N 1
ATOM 704 C CA . THR A 1 93 ? 2.902 -2.411 -26.510 1.00 65.50 93 THR A CA 1
ATOM 705 C C . THR A 1 93 ? 3.667 -2.528 -27.823 1.00 65.50 93 THR A C 1
ATOM 707 O O . THR A 1 93 ? 3.908 -1.528 -28.497 1.00 65.50 93 THR A O 1
ATOM 710 N N . ARG A 1 94 ? 4.006 -3.760 -28.227 1.00 70.69 94 ARG A N 1
ATOM 711 C CA . ARG A 1 94 ? 4.638 -4.015 -29.532 1.00 70.69 94 ARG A CA 1
ATOM 712 C C . ARG A 1 94 ? 3.763 -3.524 -30.684 1.00 70.69 94 ARG A C 1
ATOM 714 O O . ARG A 1 94 ? 4.282 -2.960 -31.633 1.00 70.69 94 ARG A O 1
ATOM 721 N N . ARG A 1 95 ? 2.445 -3.730 -30.588 1.00 71.50 95 ARG A N 1
ATOM 722 C CA . ARG A 1 95 ? 1.476 -3.303 -31.606 1.00 71.50 95 ARG A CA 1
ATOM 723 C C . ARG A 1 95 ? 1.503 -1.787 -31.788 1.00 71.50 95 ARG A C 1
ATOM 725 O O . ARG A 1 95 ? 1.702 -1.332 -32.902 1.00 71.50 95 ARG A O 1
ATOM 732 N N . HIS A 1 96 ? 1.415 -1.041 -30.688 1.00 67.62 96 HIS A N 1
ATOM 733 C CA . HIS A 1 96 ? 1.509 0.418 -30.719 1.00 67.62 96 HIS A CA 1
ATOM 734 C C . HIS A 1 96 ? 2.869 0.879 -31.276 1.00 67.62 96 HIS A C 1
ATOM 736 O O . HIS A 1 96 ? 2.945 1.852 -32.012 1.00 67.62 96 HIS A O 1
ATOM 742 N N . ALA A 1 97 ? 3.949 0.145 -30.997 1.00 65.94 97 ALA A N 1
ATOM 743 C CA . ALA A 1 97 ? 5.262 0.444 -31.563 1.00 65.94 97 ALA A CA 1
ATOM 744 C C . ALA A 1 97 ? 5.323 0.227 -33.082 1.00 65.94 97 ALA A C 1
ATOM 746 O O . ALA A 1 97 ? 5.941 1.014 -33.785 1.00 65.94 97 ALA A O 1
ATOM 747 N N . VAL A 1 98 ? 4.690 -0.836 -33.584 1.00 71.12 98 VAL A N 1
ATOM 748 C CA . VAL A 1 98 ? 4.591 -1.121 -35.024 1.00 71.12 98 VAL A CA 1
ATOM 749 C C . VAL A 1 98 ? 3.720 -0.081 -35.725 1.00 71.12 98 VAL A C 1
ATOM 751 O O . VAL A 1 98 ? 4.094 0.380 -36.793 1.00 71.12 98 VAL A O 1
ATOM 754 N N . GLU A 1 99 ? 2.611 0.330 -35.108 1.00 74.50 99 GLU A N 1
ATOM 755 C CA . GLU A 1 99 ? 1.757 1.414 -35.612 1.00 74.50 99 GLU A CA 1
ATOM 756 C C . GLU A 1 99 ? 2.539 2.737 -35.704 1.00 74.50 99 GLU A C 1
ATOM 758 O O . GLU A 1 99 ? 2.513 3.393 -36.742 1.00 74.50 99 GLU A O 1
ATOM 763 N N . LEU A 1 100 ? 3.316 3.090 -34.672 1.00 66.94 100 LEU A N 1
ATOM 764 C CA . LEU A 1 100 ? 4.195 4.269 -34.696 1.00 66.94 100 LEU A CA 1
ATOM 765 C C . LEU A 1 100 ? 5.325 4.159 -35.732 1.00 66.94 100 LEU A C 1
ATOM 767 O O . LEU A 1 100 ? 5.703 5.158 -36.333 1.00 66.94 100 LEU A O 1
ATOM 771 N N . ALA A 1 101 ? 5.856 2.956 -35.958 1.00 65.69 101 ALA A N 1
ATOM 772 C CA . ALA A 1 101 ? 6.892 2.687 -36.955 1.00 65.69 101 ALA A CA 1
ATOM 773 C C . ALA A 1 101 ? 6.335 2.438 -38.372 1.00 65.69 101 ALA A C 1
ATOM 775 O O . ALA A 1 101 ? 7.086 2.014 -39.248 1.00 65.69 101 ALA A O 1
ATOM 776 N N . GLY A 1 102 ? 5.037 2.681 -38.601 1.00 69.69 102 GLY A N 1
ATOM 777 C CA . GLY A 1 102 ? 4.345 2.381 -39.859 1.00 69.69 102 GLY A CA 1
ATOM 778 C C . GLY A 1 102 ? 4.872 3.138 -41.082 1.00 69.69 102 GLY A C 1
ATOM 779 O O . GLY A 1 102 ? 4.598 2.729 -42.206 1.00 69.69 102 GLY A O 1
ATOM 780 N N . ASP A 1 103 ? 5.662 4.195 -40.870 1.00 71.31 103 ASP A N 1
ATOM 781 C CA . ASP A 1 103 ? 6.444 4.861 -41.911 1.00 71.31 103 ASP A CA 1
ATOM 782 C C . ASP A 1 103 ? 7.952 4.610 -41.692 1.00 71.31 103 ASP A C 1
ATOM 784 O O . ASP A 1 103 ? 8.582 5.309 -40.883 1.00 71.31 103 ASP A O 1
ATOM 788 N N . PRO A 1 104 ? 8.548 3.633 -42.401 1.00 66.38 104 PRO A N 1
ATOM 789 C CA . PRO A 1 104 ? 9.957 3.279 -42.251 1.00 66.38 104 PRO A CA 1
ATOM 790 C C . PRO A 1 104 ? 10.914 4.351 -42.795 1.00 66.38 104 PRO A C 1
ATOM 792 O O . PRO A 1 104 ? 12.098 4.318 -42.463 1.00 66.38 104 PRO A O 1
ATOM 795 N N . SER A 1 105 ? 10.427 5.317 -43.589 1.00 66.38 105 SER A N 1
ATOM 796 C CA . SER A 1 105 ? 11.233 6.471 -44.018 1.00 66.38 105 SER A CA 1
ATOM 797 C C . SER A 1 105 ? 11.456 7.472 -42.878 1.00 66.38 105 SER A C 1
ATOM 799 O O . SER A 1 105 ? 12.449 8.195 -42.862 1.00 66.38 105 SER A O 1
ATOM 801 N N . ARG A 1 106 ? 10.563 7.477 -41.877 1.00 65.75 106 ARG A N 1
ATOM 802 C CA . ARG A 1 106 ? 10.603 8.387 -40.721 1.00 65.75 106 ARG A CA 1
ATOM 803 C C . ARG A 1 106 ? 11.050 7.712 -39.434 1.00 65.75 106 ARG A C 1
ATOM 805 O O . ARG A 1 106 ? 11.589 8.378 -38.548 1.00 65.75 106 ARG A O 1
ATOM 812 N N . HIS A 1 107 ? 10.862 6.400 -39.319 1.00 71.69 107 HIS A N 1
ATOM 813 C CA . HIS A 1 107 ? 11.081 5.662 -38.080 1.00 71.69 107 HIS A CA 1
ATOM 814 C C . HIS A 1 107 ? 11.910 4.400 -38.298 1.00 71.69 107 HIS A C 1
ATOM 816 O O . HIS A 1 107 ? 11.705 3.633 -39.234 1.00 71.69 107 HIS A O 1
ATOM 822 N N . ARG A 1 108 ? 12.835 4.145 -37.372 1.00 74.56 108 ARG A N 1
ATOM 823 C CA . ARG A 1 108 ? 13.573 2.883 -37.302 1.00 74.56 108 ARG A CA 1
ATOM 824 C C . ARG A 1 108 ? 12.682 1.778 -36.722 1.00 74.56 108 ARG A C 1
ATOM 826 O O . ARG A 1 108 ? 11.770 2.079 -35.944 1.00 74.56 108 ARG A O 1
ATOM 833 N N . PRO A 1 109 ? 12.988 0.497 -37.004 1.00 75.62 109 PRO A N 1
ATOM 834 C CA . PRO A 1 109 ? 12.284 -0.625 -36.400 1.00 75.62 109 PRO A CA 1
ATOM 835 C C . PRO A 1 109 ? 12.221 -0.516 -34.865 1.00 75.62 109 PRO A C 1
ATOM 837 O O . PRO A 1 109 ? 13.221 -0.138 -34.240 1.00 75.62 109 PRO A O 1
ATOM 840 N N . PRO A 1 110 ? 11.082 -0.873 -34.240 1.00 77.62 110 PRO A N 1
ATOM 841 C CA . PRO A 1 110 ? 10.925 -0.807 -32.795 1.00 77.62 110 PRO A CA 1
ATOM 842 C C . PRO A 1 110 ? 11.993 -1.620 -32.066 1.00 77.62 110 PRO A C 1
ATOM 844 O O . PRO A 1 110 ? 12.155 -2.819 -32.300 1.00 77.62 110 PRO A O 1
ATOM 847 N N . ARG A 1 111 ? 12.679 -0.990 -31.116 1.00 74.56 111 ARG A N 1
ATOM 848 C CA . ARG A 1 111 ? 13.590 -1.668 -30.197 1.00 74.56 111 ARG A CA 1
ATOM 849 C C . ARG A 1 111 ? 12.853 -2.043 -28.924 1.00 74.56 111 ARG A C 1
ATOM 851 O O . ARG A 1 111 ? 12.173 -1.217 -28.318 1.00 74.56 111 ARG A O 1
ATOM 858 N N . ARG A 1 112 ? 13.003 -3.293 -28.494 1.00 76.19 112 ARG A N 1
ATOM 859 C CA . ARG A 1 112 ? 12.529 -3.726 -27.180 1.00 76.19 112 ARG A CA 1
ATOM 860 C C . ARG A 1 112 ? 13.400 -3.053 -26.120 1.00 76.19 112 ARG A C 1
ATOM 862 O O . ARG A 1 112 ? 14.602 -3.290 -26.079 1.00 76.19 112 ARG A O 1
ATOM 869 N N . LEU A 1 113 ? 12.790 -2.238 -25.270 1.00 67.81 113 LEU A N 1
ATOM 870 C CA . LEU A 1 113 ? 13.432 -1.647 -24.106 1.00 67.81 113 LEU A CA 1
ATOM 871 C C . LEU A 1 113 ? 12.936 -2.386 -22.868 1.00 67.81 113 LEU A C 1
ATOM 873 O O . LEU A 1 113 ? 11.770 -2.283 -22.485 1.00 67.81 113 LEU A O 1
ATOM 877 N N . VAL A 1 114 ? 13.823 -3.153 -22.249 1.00 63.41 114 VAL A N 1
ATOM 878 C CA . VAL A 1 114 ? 13.560 -3.740 -20.940 1.00 63.41 114 VAL A CA 1
ATOM 879 C C . VAL A 1 114 ? 13.915 -2.683 -19.907 1.00 63.41 114 VAL A C 1
ATOM 881 O O . VAL A 1 114 ? 15.086 -2.410 -19.666 1.00 63.41 114 VAL A O 1
ATOM 884 N N . VAL A 1 115 ? 12.898 -2.036 -19.343 1.00 61.72 115 VAL A N 1
ATOM 885 C CA . VAL A 1 115 ? 13.095 -1.096 -18.242 1.00 61.72 115 VAL A CA 1
ATOM 886 C C . VAL A 1 115 ? 12.981 -1.895 -16.955 1.00 61.72 115 VAL A C 1
ATOM 888 O O . VAL A 1 115 ? 11.943 -2.523 -16.716 1.00 61.72 115 VAL A O 1
ATOM 891 N N . ARG A 1 116 ? 14.023 -1.857 -16.119 1.00 55.31 116 ARG A N 1
ATOM 892 C CA . ARG A 1 116 ? 13.895 -2.304 -14.732 1.00 55.31 116 ARG A CA 1
ATOM 893 C C . ARG A 1 116 ? 12.894 -1.362 -14.056 1.00 55.31 116 ARG A C 1
ATOM 895 O O . ARG A 1 116 ? 13.134 -0.153 -14.034 1.00 55.31 116 ARG A O 1
ATOM 902 N N . PRO A 1 117 ? 11.725 -1.851 -13.620 1.00 57.62 117 PRO A N 1
ATOM 903 C CA . PRO A 1 117 ? 10.742 -1.002 -12.974 1.00 57.62 117 PRO A CA 1
ATOM 904 C C . PRO A 1 117 ? 11.349 -0.393 -11.718 1.00 57.62 117 PRO A C 1
ATOM 906 O O . PRO A 1 117 ? 12.266 -0.960 -11.127 1.00 57.62 117 PRO A O 1
ATOM 909 N N . SER A 1 118 ? 10.801 0.741 -11.276 1.00 57.19 118 SER A N 1
ATOM 910 C CA . SER A 1 118 ? 11.134 1.198 -9.935 1.00 57.19 118 SER A CA 1
ATOM 911 C C . SER A 1 118 ? 10.736 0.104 -8.944 1.00 57.19 118 SER A C 1
ATOM 913 O O . SER A 1 118 ? 9.616 -0.418 -8.987 1.00 57.19 118 SER A O 1
ATOM 915 N N . TYR A 1 119 ? 11.651 -0.219 -8.036 1.00 63.94 119 TYR A N 1
ATOM 916 C CA . TYR A 1 119 ? 11.433 -1.119 -6.902 1.00 63.94 119 TYR A CA 1
ATOM 917 C C . TYR A 1 119 ? 10.425 -0.555 -5.878 1.00 63.94 119 TYR A C 1
ATOM 919 O O . TYR A 1 119 ? 10.298 -1.060 -4.771 1.00 63.94 119 TYR A O 1
ATOM 927 N N . GLY A 1 120 ? 9.702 0.514 -6.226 1.00 77.12 120 GLY A N 1
ATOM 928 C CA . GLY A 1 120 ? 8.869 1.267 -5.304 1.00 77.12 120 GLY A CA 1
ATOM 929 C C . GLY A 1 120 ? 7.528 0.601 -5.035 1.00 77.12 120 GLY A C 1
ATOM 930 O O . GLY A 1 120 ? 6.874 0.050 -5.931 1.00 77.12 120 GLY A O 1
ATOM 931 N N . TYR A 1 121 ? 7.062 0.730 -3.804 1.00 90.88 121 TYR A N 1
ATOM 932 C CA . TYR A 1 121 ? 5.727 0.316 -3.432 1.00 90.88 121 TYR A CA 1
ATOM 933 C C . TYR A 1 121 ? 4.701 1.333 -3.953 1.00 90.88 121 TYR A C 1
ATOM 935 O O . TYR A 1 121 ? 5.028 2.474 -4.283 1.00 90.88 121 TYR A O 1
ATOM 943 N N . SER A 1 122 ? 3.452 0.918 -4.140 1.00 92.38 122 SER A N 1
ATOM 944 C CA . SER A 1 122 ? 2.350 1.863 -4.373 1.00 92.38 122 SER A CA 1
ATOM 945 C C . SER A 1 122 ? 1.028 1.271 -3.946 1.00 92.38 122 SER A C 1
ATOM 947 O O . SER A 1 122 ? 0.773 0.102 -4.236 1.00 92.38 122 SER A O 1
ATOM 949 N N . GLY A 1 123 ? 0.169 2.096 -3.375 1.00 95.44 123 GLY A N 1
ATOM 950 C CA . GLY A 1 123 ? -1.172 1.725 -2.974 1.00 95.44 123 GLY A CA 1
ATOM 951 C C . GLY A 1 123 ? -2.225 2.494 -3.760 1.00 95.44 123 GLY A C 1
ATOM 952 O O . GLY A 1 123 ? -1.918 3.392 -4.553 1.00 95.44 123 GLY A O 1
ATOM 953 N N . ARG A 1 124 ? -3.470 2.048 -3.604 1.00 97.38 124 ARG A N 1
ATOM 954 C CA . ARG A 1 124 ? -4.668 2.807 -3.944 1.00 97.38 124 ARG A CA 1
ATOM 955 C C . ARG A 1 124 ? -5.873 2.201 -3.244 1.00 97.38 124 ARG A C 1
ATOM 957 O O . ARG A 1 124 ? -6.243 1.069 -3.558 1.00 97.38 124 ARG A O 1
ATOM 964 N N . ALA A 1 125 ? -6.528 2.984 -2.405 1.00 97.75 125 ALA A N 1
ATOM 965 C CA . ALA A 1 125 ? -7.877 2.737 -1.933 1.00 97.75 125 ALA A CA 1
ATOM 966 C C . ALA A 1 125 ? -8.910 3.278 -2.937 1.00 97.75 125 ALA A C 1
ATOM 968 O O . ALA A 1 125 ? -8.736 4.345 -3.541 1.00 97.75 125 ALA A O 1
ATOM 969 N N . TYR A 1 126 ? -9.998 2.535 -3.130 1.00 97.50 126 TYR A N 1
ATOM 970 C CA . TYR A 1 126 ? -11.094 2.920 -4.013 1.00 97.50 126 TYR A CA 1
ATOM 971 C C . TYR A 1 126 ? -12.316 3.333 -3.177 1.00 97.50 126 TYR A C 1
ATOM 973 O O . TYR A 1 126 ? -12.753 2.545 -2.342 1.00 97.50 126 TYR A O 1
ATOM 981 N N . PRO A 1 127 ? -12.896 4.529 -3.410 1.00 95.50 127 PRO A N 1
ATOM 982 C CA . PRO A 1 127 ? -14.083 4.994 -2.680 1.00 95.50 127 PRO A CA 1
ATOM 983 C C . PRO A 1 127 ? -15.361 4.236 -3.060 1.00 95.50 127 PRO A C 1
ATOM 985 O O . PRO A 1 127 ? -16.362 4.333 -2.366 1.00 95.50 127 PRO A O 1
ATOM 988 N N . ALA A 1 128 ? -15.324 3.510 -4.177 1.00 94.31 128 ALA A N 1
ATOM 989 C CA . ALA A 1 128 ? -16.353 2.592 -4.630 1.00 94.31 128 ALA A CA 1
ATOM 990 C C . ALA A 1 128 ? -15.684 1.455 -5.409 1.00 94.31 128 ALA A C 1
ATOM 992 O O . ALA A 1 128 ? -14.619 1.651 -6.011 1.00 94.31 128 ALA A O 1
ATOM 993 N N . LEU A 1 129 ? -16.308 0.280 -5.430 1.00 94.69 129 LEU A N 1
ATOM 994 C CA . LEU A 1 129 ? -15.781 -0.871 -6.156 1.00 94.69 129 LEU A CA 1
ATOM 995 C C . LEU A 1 129 ? -15.693 -0.581 -7.665 1.00 94.69 129 LEU A C 1
ATOM 997 O O . LEU A 1 129 ? -16.691 -0.204 -8.282 1.00 94.69 129 LEU A O 1
ATOM 1001 N N . PRO A 1 130 ? -14.522 -0.774 -8.301 1.00 91.12 130 PRO A N 1
ATOM 1002 C CA . PRO A 1 130 ? -14.430 -0.707 -9.753 1.00 91.12 130 PRO A CA 1
ATOM 1003 C C . PRO A 1 130 ? -15.326 -1.771 -10.397 1.00 91.12 130 PRO A C 1
ATOM 1005 O O . PRO A 1 130 ? -15.281 -2.925 -9.988 1.00 91.12 130 PRO A O 1
ATOM 1008 N N . ALA A 1 131 ? -16.055 -1.426 -11.462 1.00 86.12 131 ALA A N 1
ATOM 1009 C CA . ALA A 1 131 ? -17.005 -2.338 -12.119 1.00 86.12 131 ALA A CA 1
ATOM 1010 C C . ALA A 1 131 ? -16.395 -3.678 -12.585 1.00 86.12 131 ALA A C 1
ATOM 1012 O O . ALA A 1 131 ? -17.086 -4.684 -12.688 1.00 86.12 131 ALA A O 1
ATOM 1013 N N . VAL A 1 132 ? -15.091 -3.695 -12.875 1.00 86.00 132 VAL A N 1
ATOM 1014 C CA . VAL A 1 132 ? -14.354 -4.890 -13.321 1.00 86.00 132 VAL A CA 1
ATOM 1015 C C . VAL A 1 132 ? -13.639 -5.627 -12.184 1.00 86.00 132 VAL A C 1
ATOM 1017 O O . VAL A 1 132 ? -12.979 -6.640 -12.428 1.00 86.00 132 VAL A O 1
ATOM 1020 N N . ALA A 1 133 ? -13.693 -5.105 -10.957 1.00 87.94 133 ALA A N 1
ATOM 1021 C CA . ALA A 1 133 ? -13.057 -5.737 -9.814 1.00 87.94 133 ALA A CA 1
ATOM 1022 C C . ALA A 1 133 ? -13.848 -6.980 -9.401 1.00 87.94 133 ALA A C 1
ATOM 1024 O O . ALA A 1 133 ? -15.066 -6.948 -9.260 1.00 87.94 133 ALA A O 1
ATOM 1025 N N . ARG A 1 134 ? -13.130 -8.081 -9.187 1.00 92.69 134 ARG A N 1
ATOM 1026 C CA . ARG A 1 134 ? -13.675 -9.273 -8.543 1.00 92.69 134 ARG A CA 1
ATOM 1027 C C . ARG A 1 134 ? -13.278 -9.199 -7.079 1.00 92.69 134 ARG A C 1
ATOM 1029 O O . ARG A 1 134 ? -12.085 -9.257 -6.796 1.00 92.69 134 ARG A O 1
ATOM 1036 N N . VAL A 1 135 ? -14.261 -9.021 -6.210 1.00 93.81 135 VAL A N 1
ATOM 1037 C CA . VAL A 1 135 ? -14.095 -8.996 -4.754 1.00 93.81 135 VAL A CA 1
ATOM 1038 C C . VAL A 1 135 ? -15.059 -9.990 -4.123 1.00 93.81 135 VAL A C 1
ATOM 1040 O O . VAL A 1 135 ? -16.038 -10.405 -4.751 1.00 93.81 135 VAL A O 1
ATOM 1043 N N . SER A 1 136 ? -14.770 -10.390 -2.895 1.00 92.69 136 SER A N 1
ATOM 1044 C CA . SER A 1 136 ? -15.602 -11.310 -2.130 1.00 92.69 136 SER A CA 1
ATOM 1045 C C . SER A 1 136 ? -16.960 -10.682 -1.770 1.00 92.69 136 SER A C 1
ATOM 1047 O O . SER A 1 136 ? -17.063 -9.459 -1.645 1.00 92.69 136 SER A O 1
ATOM 1049 N N . PRO A 1 137 ? -18.010 -11.491 -1.532 1.00 92.94 137 PRO A N 1
ATOM 1050 C CA . PRO A 1 137 ? -19.294 -10.984 -1.049 1.00 92.94 137 PRO A CA 1
ATOM 1051 C C . PRO A 1 137 ? -19.153 -10.180 0.253 1.00 92.94 137 PRO A C 1
ATOM 1053 O O . PRO A 1 137 ? -18.399 -10.575 1.149 1.00 92.94 137 PRO A O 1
ATOM 1056 N N . GLY A 1 138 ? -19.895 -9.074 0.354 1.00 93.75 138 GLY A N 1
ATOM 1057 C CA . GLY A 1 138 ? -19.910 -8.180 1.521 1.00 93.75 138 GLY A CA 1
ATOM 1058 C C . GLY A 1 138 ? -18.803 -7.119 1.552 1.00 93.75 138 GLY A C 1
ATOM 1059 O O . GLY A 1 138 ? -18.797 -6.290 2.452 1.00 93.75 138 GLY A O 1
ATOM 1060 N N . VAL A 1 139 ? -17.886 -7.113 0.580 1.00 96.44 139 VAL A N 1
ATOM 1061 C CA . VAL A 1 139 ? -16.842 -6.083 0.476 1.00 96.44 139 VAL A CA 1
ATOM 1062 C C . VAL A 1 139 ? -17.450 -4.773 -0.027 1.00 96.44 139 VAL A C 1
ATOM 1064 O O . VAL A 1 139 ? -18.153 -4.760 -1.036 1.00 96.44 139 VAL A O 1
ATOM 1067 N N . LEU A 1 140 ? -17.137 -3.669 0.648 1.00 96.94 140 LEU A N 1
ATOM 1068 C CA . LEU A 1 140 ? -17.535 -2.308 0.273 1.00 96.94 140 LEU A CA 1
ATOM 1069 C C . LEU A 1 140 ? -16.354 -1.498 -0.268 1.00 96.94 140 LEU A C 1
ATOM 1071 O O . LEU A 1 140 ? -16.528 -0.662 -1.158 1.00 96.94 140 LEU A O 1
ATOM 1075 N N . PHE A 1 141 ? -15.142 -1.785 0.214 1.00 97.81 141 PHE A N 1
ATOM 1076 C CA . PHE A 1 141 ? -13.930 -1.076 -0.179 1.00 97.81 141 PHE A CA 1
ATOM 1077 C C . PHE A 1 141 ? -12.883 -2.032 -0.741 1.00 97.81 141 PHE A C 1
ATOM 1079 O O . PHE A 1 141 ? -12.569 -3.070 -0.162 1.00 97.81 141 PHE A O 1
ATOM 1086 N N . LEU A 1 142 ? -12.292 -1.636 -1.866 1.00 98.12 142 LEU A N 1
ATOM 1087 C CA . LEU A 1 142 ? -11.128 -2.304 -2.434 1.00 98.12 142 LEU A CA 1
ATOM 1088 C C . LEU A 1 142 ? -9.886 -1.465 -2.147 1.00 98.12 142 LEU A C 1
ATOM 1090 O O . LEU A 1 142 ? -9.880 -0.253 -2.371 1.00 98.12 142 LEU A O 1
ATOM 1094 N N . VAL A 1 143 ? -8.805 -2.126 -1.751 1.00 98.31 143 VAL A N 1
ATOM 1095 C CA . VAL A 1 143 ? -7.458 -1.558 -1.724 1.00 98.31 143 VAL A CA 1
ATOM 1096 C C . VAL A 1 143 ? -6.566 -2.386 -2.636 1.00 98.31 143 VAL A C 1
ATOM 1098 O O . VAL A 1 143 ? -6.548 -3.611 -2.576 1.00 98.31 143 VAL A O 1
ATOM 1101 N N . THR A 1 144 ? -5.799 -1.737 -3.507 1.00 97.94 144 THR A N 1
ATOM 1102 C CA . THR A 1 144 ? -4.766 -2.416 -4.297 1.00 97.94 144 THR A CA 1
ATOM 1103 C C . THR A 1 144 ? -3.395 -1.958 -3.854 1.00 97.94 144 THR A C 1
ATOM 1105 O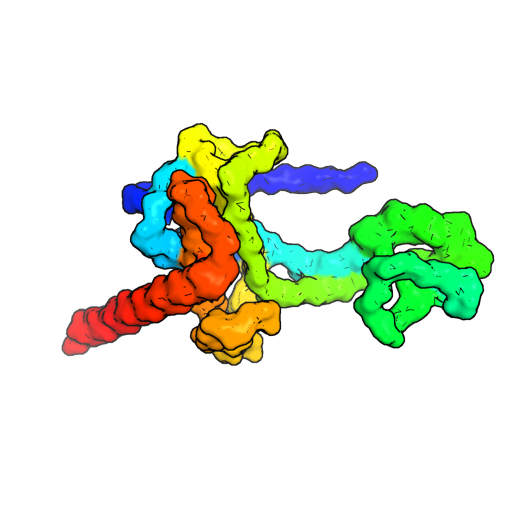 O . THR A 1 144 ? -3.060 -0.792 -4.039 1.00 97.94 144 THR A O 1
ATOM 1108 N N . LEU A 1 145 ? -2.588 -2.886 -3.357 1.00 97.19 145 LEU A N 1
ATOM 1109 C CA . LEU A 1 145 ? -1.193 -2.647 -3.014 1.00 97.19 145 LEU A CA 1
ATOM 1110 C C . LEU A 1 145 ? -0.290 -3.271 -4.079 1.00 97.19 145 LEU A C 1
ATOM 1112 O O . LEU A 1 145 ? -0.621 -4.296 -4.684 1.00 97.19 145 LEU A O 1
ATOM 1116 N N . LYS A 1 146 ? 0.853 -2.641 -4.337 1.00 94.62 146 LYS A N 1
ATOM 1117 C CA . LYS A 1 146 ? 1.898 -3.159 -5.216 1.00 94.62 146 LYS A CA 1
ATOM 1118 C C . LYS A 1 146 ? 3.249 -3.106 -4.530 1.00 94.62 146 LYS A C 1
ATOM 1120 O O . LYS A 1 146 ? 3.626 -2.042 -4.054 1.00 94.62 146 LYS A O 1
ATOM 1125 N N . MET A 1 147 ? 3.982 -4.212 -4.585 1.00 92.56 147 MET A N 1
ATOM 1126 C CA . MET A 1 147 ? 5.338 -4.353 -4.040 1.00 92.56 147 MET A CA 1
ATOM 1127 C C . MET A 1 147 ? 6.233 -5.165 -4.988 1.00 92.56 147 MET A C 1
ATOM 1129 O O . MET A 1 147 ? 5.699 -5.831 -5.879 1.00 92.56 147 MET A O 1
ATOM 1133 N N . PRO A 1 148 ? 7.568 -5.133 -4.855 1.00 90.19 148 PRO A N 1
ATOM 1134 C CA . PRO A 1 148 ? 8.449 -6.075 -5.547 1.00 90.19 148 PRO A CA 1
ATOM 1135 C C . PRO A 1 148 ? 8.036 -7.537 -5.307 1.00 90.19 148 PRO A C 1
ATOM 1137 O O . PRO A 1 148 ? 7.529 -7.877 -4.241 1.00 90.19 148 PRO A O 1
ATOM 1140 N N . ALA A 1 149 ? 8.230 -8.405 -6.305 1.00 89.88 149 ALA A N 1
ATOM 1141 C CA . ALA A 1 149 ? 7.979 -9.843 -6.151 1.00 89.88 149 ALA A CA 1
ATOM 1142 C C . ALA A 1 149 ? 8.902 -10.457 -5.095 1.00 89.88 149 ALA A C 1
ATOM 1144 O O . ALA A 1 149 ? 8.471 -11.277 -4.289 1.00 89.88 149 ALA A O 1
ATOM 1145 N N . ASP A 1 150 ? 10.146 -9.993 -5.071 1.00 89.25 150 ASP A N 1
ATOM 1146 C CA . ASP A 1 150 ? 11.105 -10.283 -4.025 1.00 89.25 150 ASP A CA 1
ATOM 1147 C C . ASP A 1 150 ? 11.611 -8.961 -3.429 1.00 89.25 150 ASP A C 1
ATOM 1149 O O . ASP A 1 150 ? 12.439 -8.291 -4.046 1.00 89.25 150 ASP A O 1
ATOM 1153 N N . PRO A 1 151 ? 11.081 -8.518 -2.280 1.00 87.31 151 PRO A N 1
ATOM 1154 C CA . PRO A 1 151 ? 11.550 -7.298 -1.641 1.00 87.31 151 PRO A CA 1
ATOM 1155 C C . PRO A 1 151 ? 12.892 -7.490 -0.918 1.00 87.31 151 PRO A C 1
ATOM 1157 O O . PRO A 1 151 ? 13.555 -6.500 -0.625 1.00 87.31 151 PRO A O 1
ATOM 1160 N N . SER A 1 152 ? 13.351 -8.726 -0.678 1.00 82.56 152 SER A N 1
ATOM 1161 C CA . SER A 1 152 ? 14.644 -8.959 -0.016 1.00 82.56 152 SER A CA 1
ATOM 1162 C C . SER A 1 152 ? 15.823 -8.526 -0.893 1.00 82.56 152 SER A C 1
ATOM 1164 O O . SER A 1 152 ? 16.790 -7.957 -0.395 1.00 82.56 152 SER A O 1
ATOM 1166 N N . VAL A 1 153 ? 15.691 -8.651 -2.221 1.00 74.75 153 VAL A N 1
ATOM 1167 C CA . VAL A 1 153 ? 16.699 -8.161 -3.180 1.00 74.75 153 VAL A CA 1
ATOM 1168 C C . VAL A 1 1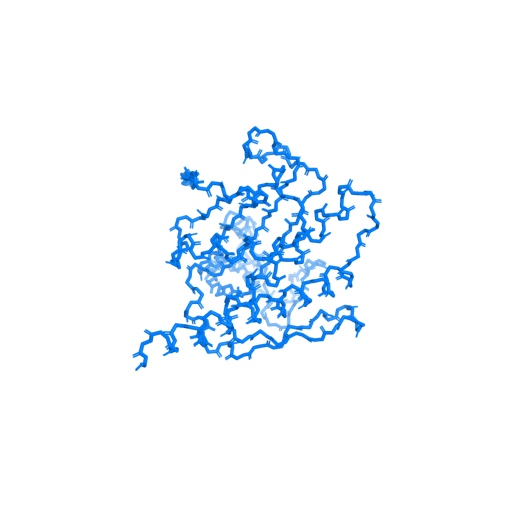53 ? 16.769 -6.634 -3.256 1.00 74.75 153 VAL A C 1
ATOM 1170 O O . VAL A 1 153 ? 17.641 -6.088 -3.923 1.00 74.75 153 VAL A O 1
ATOM 1173 N N . THR A 1 154 ? 15.836 -5.937 -2.603 1.00 68.88 154 THR A N 1
ATOM 1174 C CA . THR A 1 154 ? 15.843 -4.474 -2.495 1.00 68.88 154 THR A CA 1
ATOM 1175 C C . THR A 1 154 ? 16.519 -3.990 -1.213 1.00 68.88 154 THR A C 1
ATOM 1177 O O . THR A 1 154 ? 16.528 -2.790 -0.969 1.00 68.88 154 THR A O 1
ATOM 1180 N N . GLY A 1 155 ? 17.112 -4.899 -0.422 1.00 60.72 155 GLY A N 1
ATOM 1181 C CA . GLY A 1 155 ? 17.753 -4.613 0.867 1.00 60.72 155 GLY A CA 1
ATOM 1182 C C . GLY A 1 155 ? 18.753 -3.455 0.829 1.00 60.72 155 GLY A C 1
ATOM 1183 O O . GLY A 1 155 ? 18.671 -2.575 1.677 1.00 60.72 155 GLY A O 1
ATOM 1184 N N . ASP A 1 156 ? 19.582 -3.362 -0.218 1.00 62.72 156 ASP A N 1
ATOM 1185 C CA . ASP A 1 156 ? 20.557 -2.266 -0.394 1.00 62.72 156 ASP A CA 1
ATOM 1186 C C . ASP A 1 156 ? 19.906 -0.880 -0.582 1.00 62.72 156 ASP A C 1
ATOM 1188 O O . ASP A 1 156 ? 20.580 0.147 -0.567 1.00 62.72 156 ASP A O 1
ATOM 1192 N N . SER A 1 157 ? 18.588 -0.829 -0.799 1.00 76.69 157 SER A N 1
ATO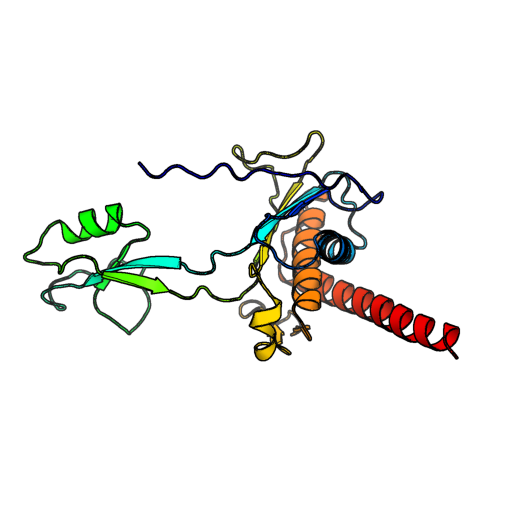M 1193 C CA . SER A 1 157 ? 17.814 0.413 -0.916 1.00 76.69 157 SER A CA 1
ATOM 1194 C C . SER A 1 157 ? 17.264 0.911 0.424 1.00 76.69 157 SER A C 1
ATOM 1196 O O . SER A 1 157 ? 16.561 1.924 0.431 1.00 76.69 157 SER A O 1
ATOM 1198 N N . TYR A 1 158 ? 17.548 0.217 1.531 1.00 84.75 158 TYR A N 1
ATOM 1199 C CA . TYR A 1 158 ? 17.140 0.595 2.881 1.00 84.75 158 TYR A CA 1
ATOM 1200 C C . TYR A 1 158 ? 18.365 0.821 3.796 1.00 84.75 158 TYR A C 1
ATOM 1202 O O . TYR A 1 158 ? 19.408 0.209 3.578 1.00 84.75 158 TYR A O 1
ATOM 1210 N N . PRO A 1 159 ? 18.267 1.686 4.825 1.00 89.94 159 PRO A N 1
ATOM 1211 C CA . PRO A 1 159 ? 17.109 2.508 5.165 1.00 89.94 159 PRO A CA 1
ATOM 1212 C C . PRO A 1 159 ? 16.858 3.598 4.117 1.00 89.94 159 PRO A C 1
ATOM 1214 O O . PRO A 1 159 ? 17.789 4.178 3.560 1.00 89.94 159 PRO A O 1
ATOM 1217 N N . ARG A 1 160 ? 15.585 3.913 3.863 1.00 87.25 160 ARG A N 1
ATOM 1218 C CA . ARG A 1 160 ? 15.197 5.005 2.955 1.00 87.25 160 ARG A CA 1
ATOM 1219 C C . ARG A 1 160 ? 14.296 6.006 3.635 1.00 87.25 160 ARG A C 1
ATOM 1221 O O . ARG A 1 160 ? 13.401 5.653 4.400 1.00 87.25 160 ARG A O 1
ATOM 1228 N N . ILE A 1 161 ? 14.489 7.268 3.282 1.00 86.31 161 ILE A N 1
ATOM 1229 C CA . ILE A 1 161 ? 13.621 8.351 3.729 1.00 86.31 161 ILE A CA 1
ATOM 1230 C C . ILE A 1 161 ? 12.516 8.519 2.690 1.00 86.31 161 ILE A C 1
ATOM 1232 O O . ILE A 1 161 ? 12.747 9.004 1.581 1.00 86.31 161 ILE A O 1
ATOM 1236 N N . SER A 1 162 ? 11.303 8.114 3.050 1.00 83.69 162 SER A N 1
ATOM 1237 C CA . SER A 1 162 ? 10.106 8.451 2.292 1.00 83.69 162 SER A CA 1
ATOM 1238 C C . SER A 1 162 ? 9.717 9.893 2.595 1.00 83.69 162 SER A C 1
ATOM 1240 O O . SER A 1 162 ? 9.533 10.279 3.751 1.00 83.69 162 SER A O 1
ATOM 1242 N N . ARG A 1 163 ? 9.596 10.709 1.547 1.00 78.50 163 ARG A N 1
ATOM 1243 C CA . ARG A 1 163 ? 9.058 12.065 1.643 1.00 78.50 163 ARG A CA 1
ATOM 1244 C C . ARG A 1 163 ? 8.076 12.298 0.513 1.00 78.50 163 ARG A C 1
ATOM 1246 O O . ARG A 1 163 ? 8.425 12.209 -0.664 1.00 78.50 163 ARG A O 1
ATOM 1253 N N . TYR A 1 164 ? 6.866 12.700 0.872 1.00 68.56 164 TYR A N 1
ATOM 1254 C CA . TYR A 1 164 ? 5.876 13.115 -0.105 1.00 68.56 164 TYR A CA 1
ATOM 1255 C C . TYR A 1 164 ? 6.256 14.490 -0.680 1.00 68.56 164 TYR A C 1
ATOM 1257 O O . TYR A 1 164 ? 5.994 15.532 -0.082 1.00 68.56 164 TYR A O 1
ATOM 1265 N N . LEU A 1 165 ? 6.895 14.508 -1.857 1.00 61.22 165 LEU A N 1
ATOM 1266 C CA . LEU A 1 165 ? 7.489 15.721 -2.452 1.00 61.22 165 LEU A CA 1
ATOM 1267 C C . LEU A 1 165 ? 6.502 16.891 -2.615 1.00 61.22 165 LEU A C 1
ATOM 1269 O O . LEU A 1 165 ? 6.902 18.052 -2.559 1.00 61.22 165 LEU A O 1
ATOM 1273 N N . ARG A 1 166 ? 5.209 16.597 -2.810 1.00 60.97 166 ARG A N 1
ATOM 1274 C CA . ARG A 1 166 ? 4.159 17.613 -3.000 1.00 60.97 166 ARG A CA 1
ATOM 1275 C C . ARG A 1 166 ? 3.625 18.212 -1.697 1.00 60.97 166 ARG A C 1
ATOM 1277 O O . ARG A 1 166 ? 3.073 19.307 -1.738 1.00 60.97 166 ARG A O 1
ATOM 1284 N N . TYR A 1 167 ? 3.800 17.545 -0.556 1.00 67.50 167 TYR A N 1
ATOM 1285 C CA . TYR A 1 167 ? 3.213 17.961 0.719 1.00 67.50 167 TYR A CA 1
ATOM 1286 C C . TYR A 1 167 ? 4.304 18.172 1.761 1.00 67.50 167 TYR A C 1
ATOM 1288 O O . TYR A 1 167 ? 4.605 17.299 2.568 1.00 67.50 167 TYR A O 1
ATOM 1296 N N . LYS A 1 168 ? 4.887 19.376 1.752 1.00 66.56 168 LYS A N 1
ATOM 1297 C CA . LYS A 1 168 ? 6.022 19.753 2.615 1.00 66.56 168 LYS A CA 1
ATOM 1298 C C . LYS A 1 168 ? 5.753 19.603 4.120 1.00 66.56 168 LYS A C 1
ATOM 1300 O O . LYS A 1 168 ? 6.702 19.558 4.891 1.00 66.56 168 LYS A O 1
ATOM 1305 N N . THR A 1 169 ? 4.486 19.558 4.533 1.00 75.31 169 THR A N 1
ATOM 1306 C CA . THR A 1 169 ? 4.057 19.434 5.934 1.00 75.31 169 THR A CA 1
ATOM 1307 C C . THR A 1 169 ? 3.896 17.990 6.408 1.00 75.31 169 THR A C 1
ATOM 1309 O O . THR A 1 169 ? 3.696 17.772 7.603 1.00 75.31 169 THR A O 1
ATOM 1312 N N . ALA A 1 170 ? 3.964 17.004 5.508 1.00 73.62 170 ALA A N 1
ATOM 1313 C CA . ALA A 1 170 ? 4.023 15.607 5.906 1.00 73.62 170 ALA A CA 1
ATOM 1314 C C . ALA A 1 170 ? 5.426 15.299 6.467 1.00 73.62 170 ALA A C 1
ATOM 1316 O O . ALA A 1 170 ? 6.424 15.675 5.835 1.00 73.62 170 ALA A O 1
ATOM 1317 N N . PRO A 1 171 ? 5.533 14.666 7.651 1.00 74.88 171 PRO A N 1
ATOM 1318 C CA . PRO A 1 171 ? 6.830 14.347 8.226 1.00 74.88 171 PRO A CA 1
ATOM 1319 C C . PRO A 1 171 ? 7.568 13.362 7.308 1.00 74.88 171 PRO A C 1
ATOM 1321 O O . PRO A 1 171 ? 6.944 12.428 6.804 1.00 74.88 171 PRO A O 1
ATOM 1324 N N . PRO A 1 172 ? 8.880 13.542 7.066 1.00 86.94 172 PRO A N 1
ATOM 1325 C CA . PRO A 1 172 ? 9.661 12.490 6.434 1.00 86.94 172 PRO A CA 1
ATOM 1326 C C . PRO A 1 172 ? 9.612 11.232 7.311 1.00 86.94 172 PRO A C 1
ATOM 1328 O O . PRO A 1 172 ? 9.646 11.325 8.540 1.00 86.94 172 PRO A O 1
ATOM 1331 N N . VAL A 1 173 ? 9.537 10.065 6.678 1.00 90.06 173 VAL A N 1
ATOM 1332 C CA . VAL A 1 173 ? 9.490 8.773 7.369 1.00 90.06 173 VAL A CA 1
ATOM 1333 C C . VAL A 1 173 ? 10.697 7.954 6.955 1.00 90.06 173 VAL A C 1
ATOM 1335 O O . VAL A 1 173 ? 10.881 7.670 5.773 1.00 90.06 173 VAL A O 1
ATOM 1338 N N . THR A 1 174 ? 11.525 7.566 7.921 1.00 93.94 174 THR A N 1
ATOM 1339 C CA . THR A 1 174 ? 12.598 6.596 7.685 1.00 93.94 174 THR A CA 1
ATOM 1340 C C . THR A 1 174 ? 11.998 5.201 7.719 1.00 93.94 174 THR A C 1
ATOM 1342 O O . THR A 1 174 ? 11.444 4.804 8.741 1.00 93.94 174 THR A O 1
ATOM 1345 N N . LEU A 1 175 ? 12.110 4.466 6.620 1.00 93.56 175 LEU A N 1
ATOM 1346 C CA . LEU A 1 175 ? 11.720 3.064 6.485 1.00 93.56 175 LEU A CA 1
ATOM 1347 C C . LEU A 1 175 ? 13.002 2.235 6.592 1.00 93.56 175 LEU A C 1
ATOM 1349 O O . LEU A 1 175 ? 13.910 2.437 5.782 1.00 93.56 175 LEU A O 1
ATOM 1353 N N . ALA A 1 176 ? 13.112 1.384 7.612 1.00 93.88 176 ALA A N 1
ATOM 1354 C CA . ALA A 1 176 ? 14.329 0.627 7.898 1.00 93.88 176 ALA A CA 1
ATOM 1355 C C . ALA A 1 176 ? 14.472 -0.592 6.988 1.00 93.88 176 ALA A C 1
ATOM 1357 O O . ALA A 1 176 ? 15.585 -0.995 6.672 1.00 93.88 176 ALA A O 1
ATOM 1358 N N . ASP A 1 177 ? 13.347 -1.148 6.550 1.00 92.88 177 ASP A N 1
ATOM 1359 C CA . ASP A 1 177 ? 13.285 -2.310 5.681 1.00 92.88 177 ASP A CA 1
ATOM 1360 C C . ASP A 1 177 ? 11.981 -2.310 4.860 1.00 92.88 177 ASP A C 1
ATOM 1362 O O . ASP A 1 177 ? 11.157 -1.386 4.900 1.00 92.88 177 ASP A O 1
ATOM 1366 N N . TRP A 1 178 ? 11.793 -3.374 4.089 1.00 93.56 178 TRP A N 1
ATOM 1367 C CA . TRP A 1 178 ? 10.621 -3.558 3.246 1.00 93.56 178 TRP A CA 1
ATOM 1368 C C . TRP A 1 178 ? 9.328 -3.821 4.036 1.00 9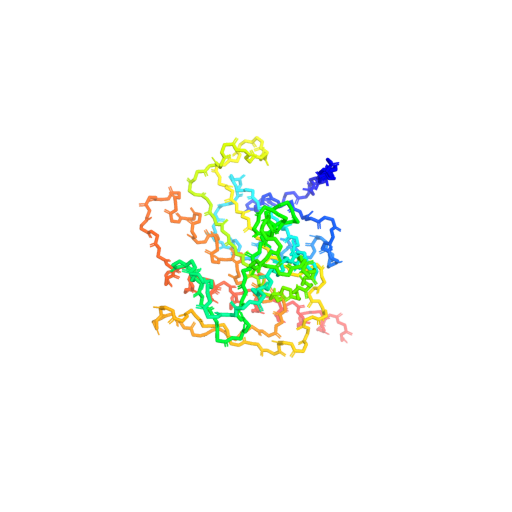3.56 178 TRP A C 1
ATOM 1370 O O . TRP A 1 178 ? 8.234 -3.576 3.515 1.00 93.56 178 TRP A O 1
ATOM 1380 N N . THR A 1 179 ? 9.439 -4.324 5.271 1.00 95.69 179 THR A N 1
ATOM 1381 C CA . THR A 1 179 ? 8.295 -4.592 6.152 1.00 95.69 179 THR A CA 1
ATOM 1382 C C . THR A 1 179 ? 7.705 -3.277 6.643 1.00 95.69 179 THR A C 1
ATOM 1384 O O . THR A 1 179 ? 6.496 -3.076 6.519 1.00 95.69 179 THR A O 1
ATOM 1387 N N . ASP A 1 180 ? 8.558 -2.331 7.053 1.00 95.69 180 ASP A N 1
ATOM 1388 C CA . ASP A 1 180 ? 8.154 -0.971 7.413 1.00 95.69 180 ASP A CA 1
ATOM 1389 C C . ASP A 1 180 ? 7.427 -0.280 6.256 1.00 95.69 180 ASP A C 1
ATOM 1391 O O . ASP A 1 180 ? 6.398 0.367 6.451 1.00 95.69 180 ASP A O 1
ATOM 1395 N N . GLU A 1 181 ? 7.946 -0.417 5.032 1.00 95.00 181 GLU A N 1
ATOM 1396 C CA . GLU A 1 181 ? 7.316 0.186 3.857 1.00 95.00 181 GLU A CA 1
ATOM 1397 C C . GLU A 1 181 ? 5.930 -0.396 3.575 1.00 95.00 181 GLU A C 1
ATOM 1399 O O . GLU A 1 181 ? 5.013 0.354 3.233 1.00 95.00 181 GLU A O 1
ATOM 1404 N N . LEU A 1 182 ? 5.759 -1.713 3.727 1.00 96.31 182 LEU A N 1
ATOM 1405 C CA . LEU A 1 182 ? 4.465 -2.356 3.525 1.00 96.31 182 LEU A CA 1
ATOM 1406 C C . LEU A 1 182 ? 3.451 -1.925 4.590 1.00 96.31 182 LEU A C 1
ATOM 1408 O O . LEU A 1 182 ? 2.329 -1.572 4.226 1.00 96.31 182 LEU A O 1
ATOM 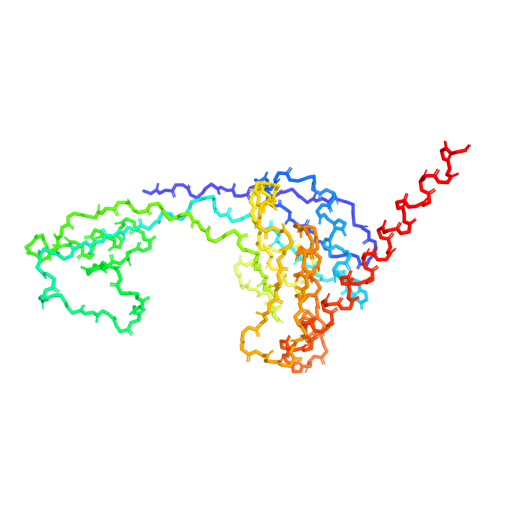1412 N N . VAL A 1 183 ? 3.846 -1.906 5.868 1.00 97.50 183 VAL A N 1
ATOM 1413 C CA . VAL A 1 183 ? 2.993 -1.457 6.984 1.00 97.50 183 VAL A CA 1
ATOM 1414 C C . VAL A 1 183 ? 2.583 -0.003 6.782 1.00 97.50 183 VAL A C 1
ATOM 1416 O O . VAL A 1 183 ? 1.395 0.319 6.808 1.00 97.50 183 VAL A O 1
ATOM 1419 N N . HIS A 1 184 ? 3.553 0.870 6.506 1.00 96.56 184 HIS A N 1
ATOM 1420 C CA . HIS A 1 184 ? 3.302 2.285 6.266 1.00 96.56 184 HIS A CA 1
ATOM 1421 C C . HIS A 1 184 ? 2.360 2.495 5.074 1.00 96.56 184 HIS A C 1
ATOM 1423 O O . HIS A 1 184 ? 1.395 3.255 5.161 1.00 96.56 184 HIS A O 1
ATOM 1429 N N . LEU A 1 185 ? 2.597 1.801 3.956 1.00 96.69 185 LEU A N 1
ATOM 1430 C CA . LEU A 1 185 ? 1.733 1.913 2.786 1.00 96.69 185 LEU A CA 1
ATOM 1431 C C . LEU A 1 185 ? 0.315 1.395 3.066 1.00 96.69 185 LEU A C 1
ATOM 1433 O O . LEU A 1 185 ? -0.656 2.035 2.670 1.00 96.69 185 LEU A O 1
ATOM 1437 N N . ALA A 1 186 ? 0.181 0.251 3.738 1.00 98.25 186 ALA A N 1
ATOM 1438 C CA . ALA A 1 186 ? -1.119 -0.293 4.112 1.00 98.25 186 ALA A CA 1
ATOM 1439 C C . ALA A 1 186 ? -1.885 0.681 5.020 1.00 98.25 186 ALA A C 1
ATOM 1441 O O . ALA A 1 186 ? -3.060 0.938 4.767 1.00 98.25 186 ALA A O 1
ATOM 1442 N N . ALA A 1 187 ? -1.212 1.292 5.998 1.00 97.94 187 ALA A N 1
ATOM 1443 C CA . ALA A 1 187 ? -1.803 2.289 6.885 1.00 97.94 187 ALA A CA 1
ATOM 1444 C C . ALA A 1 187 ? -2.242 3.564 6.160 1.00 97.94 187 ALA A C 1
ATOM 1446 O O . ALA A 1 187 ? -3.316 4.100 6.446 1.00 97.94 187 ALA A O 1
ATOM 1447 N N . HIS A 1 188 ? -1.458 4.020 5.182 1.00 97.50 188 HIS A N 1
ATOM 1448 C CA . HIS A 1 188 ? -1.830 5.147 4.329 1.00 97.50 188 HIS A CA 1
ATOM 1449 C C . HIS A 1 188 ? -3.148 4.858 3.590 1.00 97.50 188 HIS A C 1
ATOM 1451 O O . HIS A 1 188 ? -4.098 5.642 3.653 1.00 97.50 188 HIS A O 1
ATOM 1457 N N . GLU A 1 189 ? -3.255 3.697 2.940 1.00 98.44 189 GLU A N 1
ATOM 1458 C CA . GLU A 1 189 ? -4.474 3.327 2.213 1.00 98.44 189 GLU A CA 1
ATOM 1459 C C . GLU A 1 189 ? -5.658 3.024 3.144 1.00 98.44 189 GLU A C 1
ATOM 1461 O O . GLU A 1 189 ? -6.796 3.379 2.826 1.00 98.44 189 GLU A O 1
ATOM 1466 N N . ALA A 1 190 ? -5.415 2.432 4.316 1.00 98.31 190 ALA A N 1
ATOM 1467 C CA . ALA A 1 190 ? -6.436 2.217 5.340 1.00 98.31 190 ALA A CA 1
ATOM 1468 C C . ALA A 1 190 ? -7.034 3.549 5.814 1.00 98.31 190 ALA A C 1
ATOM 1470 O O . ALA A 1 190 ? -8.252 3.670 5.984 1.00 98.31 190 ALA A O 1
ATOM 1471 N N . ARG A 1 191 ? -6.208 4.596 5.949 1.00 98.19 191 ARG A N 1
ATOM 1472 C CA . ARG A 1 191 ? -6.701 5.931 6.295 1.00 98.19 191 ARG A CA 1
ATOM 1473 C C . ARG A 1 191 ? -7.600 6.513 5.207 1.00 98.19 191 ARG A C 1
ATOM 1475 O O . ARG A 1 191 ? -8.601 7.150 5.531 1.00 98.19 191 ARG A O 1
ATOM 1482 N N . HIS A 1 192 ? -7.312 6.257 3.933 1.00 98.44 192 HIS A N 1
ATOM 1483 C CA . HIS A 1 192 ? -8.226 6.628 2.853 1.00 98.44 192 HIS A CA 1
ATOM 1484 C C . HIS A 1 192 ? -9.549 5.863 2.904 1.00 98.44 192 HIS A C 1
ATOM 1486 O O . HIS A 1 192 ? -10.591 6.483 2.707 1.00 98.44 192 HIS A O 1
ATOM 1492 N N . VAL A 1 193 ? -9.541 4.566 3.230 1.00 98.44 193 VAL A N 1
ATOM 1493 C CA . VAL A 1 193 ? -10.785 3.809 3.463 1.00 98.44 193 VAL A CA 1
ATOM 1494 C C . VAL A 1 193 ? -11.616 4.459 4.568 1.00 98.44 193 VAL A C 1
ATOM 1496 O O . VAL A 1 193 ? -12.801 4.718 4.365 1.00 98.44 193 VAL A O 1
ATOM 1499 N N . HIS A 1 194 ? -10.996 4.810 5.697 1.00 98.25 194 HIS A N 1
ATOM 1500 C CA . HIS A 1 194 ? -11.674 5.540 6.770 1.00 98.25 194 HIS A CA 1
ATOM 1501 C C . HIS A 1 194 ? -12.255 6.875 6.273 1.00 98.25 194 HIS A C 1
ATOM 1503 O O . HIS A 1 194 ? -13.419 7.180 6.531 1.00 98.25 194 HIS A O 1
ATOM 1509 N N . GLN A 1 195 ? -11.486 7.655 5.506 1.00 98.38 195 GLN A N 1
ATOM 1510 C CA . GLN A 1 195 ? -11.978 8.907 4.927 1.00 98.38 195 GLN A CA 1
ATOM 1511 C C . GLN A 1 195 ? -13.202 8.678 4.027 1.00 98.38 195 GLN A C 1
ATOM 1513 O O . GLN A 1 195 ? -14.182 9.409 4.143 1.00 98.38 195 GLN A O 1
ATOM 1518 N N . PHE A 1 196 ? -13.187 7.648 3.176 1.00 98.06 196 PHE A N 1
ATOM 1519 C CA . PHE A 1 196 ? -14.321 7.314 2.310 1.00 98.06 196 PHE A CA 1
ATOM 1520 C C . PHE A 1 196 ? -15.550 6.895 3.108 1.00 98.06 196 PHE A C 1
ATOM 1522 O O . PHE A 1 196 ? -16.637 7.416 2.866 1.00 98.06 196 PHE A O 1
ATOM 1529 N N . ARG A 1 197 ? -15.370 5.998 4.083 1.00 97.50 197 ARG A N 1
ATOM 1530 C CA . ARG A 1 197 ? -16.459 5.464 4.906 1.00 97.50 197 ARG A CA 1
ATOM 1531 C C . ARG A 1 197 ? -17.214 6.561 5.649 1.00 97.50 197 ARG A C 1
ATOM 1533 O O . ARG A 1 197 ? -18.431 6.495 5.764 1.00 97.50 197 ARG A O 1
ATOM 1540 N N . HIS A 1 198 ? -16.502 7.578 6.122 1.00 97.44 198 HIS A N 1
ATOM 1541 C CA . HIS A 1 198 ? -17.084 8.668 6.903 1.00 97.44 198 HIS A CA 1
ATOM 1542 C C . HIS A 1 198 ? -17.362 9.937 6.082 1.00 97.44 198 HIS A C 1
ATOM 1544 O O . HIS A 1 198 ? -17.645 10.983 6.661 1.00 97.44 198 HIS A O 1
ATOM 1550 N N . GLY A 1 199 ? -17.261 9.880 4.747 1.00 97.19 199 GLY A N 1
ATOM 1551 C CA . GLY A 1 199 ? -17.484 11.044 3.881 1.00 97.19 199 GLY A CA 1
ATOM 1552 C C . GLY A 1 199 ? -16.511 12.203 4.135 1.00 97.19 199 GLY A C 1
ATOM 1553 O O . GLY A 1 199 ? -16.813 13.354 3.822 1.00 97.19 199 GLY A O 1
ATOM 1554 N N . LEU A 1 200 ? -15.345 11.920 4.719 1.00 97.50 200 LEU A N 1
ATOM 1555 C CA . LEU A 1 200 ? -14.333 12.921 5.024 1.00 97.50 200 LEU A CA 1
ATOM 1556 C C . LEU A 1 200 ? -13.597 13.339 3.751 1.00 97.50 200 LEU A C 1
ATOM 1558 O O . LEU A 1 200 ? -13.440 12.583 2.787 1.00 97.50 200 LEU A O 1
ATOM 1562 N N . ARG A 1 201 ? -13.067 14.563 3.769 1.00 96.62 201 ARG A N 1
ATOM 1563 C CA . ARG A 1 201 ? -12.217 15.050 2.687 1.00 96.62 201 ARG A CA 1
ATOM 1564 C C . ARG A 1 201 ? -10.978 14.162 2.553 1.00 96.62 201 ARG A C 1
ATOM 1566 O O . ARG A 1 201 ? -10.240 13.952 3.512 1.00 96.62 201 ARG A O 1
ATOM 1573 N N . ARG A 1 202 ? -10.692 13.751 1.316 1.00 95.25 202 ARG A N 1
ATOM 1574 C CA . ARG A 1 202 ? -9.440 13.075 0.961 1.00 95.25 202 ARG A CA 1
ATOM 1575 C C . ARG A 1 202 ? -8.249 13.973 1.268 1.00 95.25 202 ARG A C 1
ATOM 1577 O O . ARG A 1 202 ? -8.114 15.050 0.681 1.00 95.25 202 ARG A O 1
ATOM 1584 N N . SER A 1 203 ? -7.394 13.525 2.177 1.00 94.62 203 SER A N 1
ATOM 1585 C CA . SER A 1 203 ? -6.216 14.269 2.612 1.00 94.62 203 SER A CA 1
ATOM 1586 C C . SER A 1 203 ? -5.010 13.342 2.671 1.00 94.62 203 SER A C 1
ATOM 1588 O O . SER A 1 203 ? -4.923 12.483 3.544 1.00 94.62 203 SER A O 1
ATOM 1590 N N . GLU A 1 204 ? -4.078 13.545 1.740 1.00 92.75 204 GLU A N 1
ATOM 1591 C CA . GLU A 1 204 ? -2.796 12.826 1.670 1.00 92.75 204 GLU A CA 1
ATOM 1592 C C . GLU A 1 204 ? -1.926 13.122 2.901 1.00 92.75 204 GLU A C 1
ATOM 1594 O O . GLU A 1 204 ? -1.223 12.253 3.395 1.00 92.75 204 GLU A O 1
ATOM 1599 N N . ILE A 1 205 ? -2.007 14.343 3.445 1.00 92.56 205 ILE A N 1
ATOM 1600 C CA . ILE A 1 205 ? -1.265 14.731 4.656 1.00 92.56 205 ILE A CA 1
ATOM 1601 C C . ILE A 1 205 ? -1.794 13.979 5.881 1.00 92.56 205 ILE A C 1
ATOM 1603 O O . ILE A 1 205 ? -1.011 13.541 6.719 1.00 92.56 205 ILE A O 1
ATOM 1607 N N . ASP A 1 206 ? -3.117 13.858 6.004 1.00 94.19 206 ASP A N 1
ATOM 1608 C CA . ASP A 1 206 ? -3.750 13.099 7.090 1.00 94.19 206 ASP A CA 1
ATOM 1609 C C . ASP A 1 206 ? -3.440 11.600 6.964 1.00 94.19 206 ASP A C 1
ATOM 1611 O O . ASP A 1 206 ? -3.074 10.971 7.954 1.00 94.19 206 ASP A O 1
ATOM 1615 N N . ALA A 1 207 ? -3.490 11.058 5.741 1.00 94.81 207 ALA A N 1
ATOM 1616 C CA . ALA A 1 207 ? -3.083 9.685 5.449 1.00 94.81 207 ALA A CA 1
ATOM 1617 C C . ALA A 1 207 ? -1.623 9.412 5.835 1.00 94.81 207 ALA A C 1
ATOM 1619 O O . ALA A 1 207 ? -1.352 8.433 6.525 1.00 94.81 207 ALA A O 1
ATOM 1620 N N . GLU A 1 208 ? -0.698 10.309 5.490 1.00 94.06 208 GLU A N 1
ATOM 1621 C CA . GLU A 1 208 ? 0.722 10.138 5.811 1.00 94.06 208 GLU A CA 1
ATOM 1622 C C . GLU A 1 208 ? 1.007 10.246 7.316 1.00 94.06 208 GLU A C 1
ATOM 1624 O O . GLU A 1 208 ? 1.774 9.460 7.867 1.00 94.06 208 GLU A O 1
ATOM 1629 N N . LYS A 1 209 ? 0.365 11.190 8.019 1.00 94.00 209 LYS A N 1
ATOM 1630 C CA . LYS A 1 209 ? 0.500 11.309 9.482 1.00 94.00 209 LYS A CA 1
ATOM 1631 C C . LYS A 1 209 ? -0.018 10.065 10.199 1.00 94.00 209 LYS A C 1
ATOM 1633 O O . LYS A 1 209 ? 0.623 9.594 11.137 1.00 94.00 209 LYS A O 1
ATOM 1638 N N . TRP A 1 210 ? -1.158 9.538 9.753 1.00 95.56 210 TRP A N 1
ATOM 1639 C CA . TRP A 1 210 ? -1.708 8.290 10.273 1.00 95.56 210 TRP A CA 1
ATOM 1640 C C . TRP A 1 210 ? -0.769 7.112 10.008 1.00 95.56 210 TRP A C 1
ATOM 1642 O O . TRP A 1 210 ? -0.458 6.358 10.926 1.00 95.56 210 TRP A O 1
ATOM 1652 N N . ALA A 1 211 ? -0.267 6.991 8.779 1.00 95.69 211 ALA A N 1
ATOM 1653 C CA . ALA A 1 211 ? 0.662 5.938 8.392 1.00 95.69 211 ALA A CA 1
ATOM 1654 C C . ALA A 1 211 ? 1.949 5.949 9.224 1.00 95.69 211 ALA A C 1
ATOM 1656 O O . ALA A 1 211 ? 2.392 4.899 9.686 1.00 95.69 211 ALA A O 1
ATOM 1657 N N . HIS A 1 212 ? 2.504 7.135 9.488 1.00 94.69 212 HIS A N 1
ATOM 1658 C CA . HIS A 1 212 ? 3.642 7.298 10.388 1.00 94.69 212 HIS A CA 1
ATOM 1659 C C . HIS A 1 212 ? 3.307 6.803 11.801 1.00 94.69 212 HIS A C 1
ATOM 1661 O O . HIS A 1 212 ? 4.065 6.023 12.372 1.00 94.69 212 HIS A O 1
ATOM 1667 N N . ALA A 1 213 ? 2.178 7.236 12.372 1.00 95.31 213 ALA A N 1
ATOM 1668 C CA . ALA A 1 213 ? 1.778 6.834 13.719 1.00 95.31 213 ALA A CA 1
ATOM 1669 C C . ALA A 1 213 ? 1.602 5.311 13.838 1.00 95.31 213 ALA A C 1
ATOM 1671 O O . ALA A 1 213 ? 2.067 4.722 14.815 1.00 95.31 213 ALA A O 1
ATOM 1672 N N . GLN A 1 214 ? 1.003 4.672 12.827 1.00 96.44 214 GLN A N 1
ATOM 1673 C CA . GLN A 1 214 ? 0.842 3.219 12.812 1.00 96.44 214 GLN A CA 1
ATOM 1674 C C . GLN A 1 214 ? 2.152 2.470 12.630 1.00 96.44 214 GLN A C 1
ATOM 1676 O O . GLN A 1 214 ? 2.373 1.466 13.300 1.00 96.44 214 GLN A O 1
ATOM 1681 N N . LEU A 1 215 ? 3.061 2.981 11.800 1.00 96.19 215 LEU A N 1
ATOM 1682 C CA . LEU A 1 215 ? 4.398 2.410 11.691 1.00 96.19 215 LEU A CA 1
ATOM 1683 C C . LEU A 1 215 ? 5.135 2.449 13.040 1.00 96.19 215 LEU A C 1
ATOM 1685 O O . LEU A 1 215 ? 5.763 1.469 13.432 1.00 96.19 215 LEU A O 1
ATOM 1689 N N . SER A 1 216 ? 5.029 3.558 13.775 1.00 95.56 216 SER A N 1
ATOM 1690 C CA . SER A 1 216 ? 5.608 3.676 15.117 1.00 95.56 216 SER A CA 1
ATOM 1691 C C . SER A 1 216 ? 4.964 2.721 16.127 1.00 95.56 216 SER A C 1
ATOM 1693 O O . SER A 1 216 ? 5.665 2.189 16.983 1.00 95.56 216 SER A O 1
ATOM 1695 N N . ALA A 1 217 ? 3.650 2.485 16.048 1.00 95.31 217 ALA A N 1
ATOM 1696 C CA . ALA A 1 217 ? 2.975 1.493 16.884 1.00 95.31 217 ALA A CA 1
ATOM 1697 C C . ALA A 1 217 ? 3.464 0.071 16.570 1.00 95.31 217 ALA A C 1
ATOM 1699 O O . ALA A 1 217 ? 3.951 -0.608 17.467 1.00 95.31 217 ALA A O 1
ATOM 1700 N N . TYR A 1 218 ? 3.457 -0.312 15.291 1.00 95.25 218 TYR A N 1
ATOM 1701 C CA . TYR A 1 218 ? 3.955 -1.604 14.820 1.00 95.25 218 TYR A CA 1
ATOM 1702 C C . TYR A 1 218 ? 5.394 -1.884 15.271 1.00 95.25 218 TYR A C 1
ATOM 1704 O O . TYR A 1 218 ? 5.684 -2.974 15.754 1.00 95.25 218 TYR A O 1
ATOM 1712 N N . ARG A 1 219 ? 6.299 -0.903 15.152 1.00 95.19 219 ARG A N 1
ATOM 1713 C CA . ARG A 1 219 ? 7.693 -1.068 15.591 1.00 95.19 219 ARG A CA 1
ATOM 1714 C C . ARG A 1 219 ? 7.802 -1.326 17.089 1.00 95.19 219 ARG A C 1
ATOM 1716 O O . ARG A 1 219 ? 8.511 -2.242 17.473 1.00 95.19 219 ARG A O 1
ATOM 1723 N N . ARG A 1 220 ? 7.060 -0.582 17.917 1.00 92.81 220 ARG A N 1
ATOM 1724 C CA . ARG A 1 220 ? 7.037 -0.820 19.371 1.00 92.81 220 ARG A CA 1
ATOM 1725 C C . ARG A 1 220 ? 6.563 -2.232 19.706 1.00 92.81 220 ARG A C 1
ATOM 1727 O O . ARG A 1 220 ? 7.184 -2.884 20.535 1.00 92.81 220 ARG A O 1
ATOM 1734 N N . ASP A 1 221 ? 5.513 -2.708 19.040 1.00 88.69 221 ASP A N 1
ATOM 1735 C CA . ASP A 1 221 ? 4.991 -4.060 19.262 1.00 88.69 221 ASP A CA 1
ATOM 1736 C C . ASP A 1 221 ? 5.991 -5.130 18.798 1.00 88.69 221 ASP A C 1
ATOM 1738 O O . ASP A 1 221 ? 6.186 -6.146 19.466 1.00 88.69 221 ASP A O 1
ATOM 1742 N N . ARG A 1 222 ? 6.662 -4.906 17.662 1.00 89.25 222 ARG A N 1
ATOM 1743 C CA . ARG A 1 222 ? 7.702 -5.800 17.138 1.00 89.25 222 ARG A CA 1
ATOM 1744 C C . ARG A 1 222 ? 8.901 -5.887 18.081 1.00 89.25 222 ARG A C 1
ATOM 1746 O O . ARG A 1 222 ? 9.348 -6.994 18.371 1.00 89.25 222 ARG A O 1
ATOM 1753 N N . ASP A 1 223 ? 9.394 -4.747 18.553 1.00 84.50 223 ASP A N 1
ATOM 1754 C CA . ASP A 1 223 ? 10.567 -4.668 19.425 1.00 84.50 223 ASP A CA 1
ATOM 1755 C C . ASP A 1 223 ? 10.262 -5.293 20.800 1.00 84.50 223 ASP A C 1
ATOM 1757 O O . ASP A 1 223 ? 11.042 -6.106 21.290 1.00 84.50 223 ASP A O 1
ATOM 1761 N N . PHE A 1 224 ? 9.069 -5.044 21.361 1.00 74.06 224 PHE A N 1
ATOM 1762 C CA . PHE A 1 224 ? 8.611 -5.693 22.597 1.00 74.06 224 PHE A CA 1
ATOM 1763 C C . PHE A 1 224 ? 8.572 -7.226 22.478 1.00 74.06 224 PHE A C 1
ATOM 1765 O O . PHE A 1 224 ? 9.007 -7.943 23.379 1.00 74.06 224 PHE A O 1
ATOM 1772 N N . ASN A 1 225 ? 8.075 -7.746 21.352 1.00 71.56 225 ASN A N 1
ATOM 1773 C CA . ASN A 1 225 ? 8.028 -9.189 21.115 1.00 71.56 225 ASN A CA 1
ATOM 1774 C C . ASN A 1 225 ? 9.420 -9.802 20.900 1.00 71.56 225 ASN A C 1
ATOM 1776 O O . ASN A 1 225 ? 9.630 -10.958 21.260 1.00 71.56 225 ASN A O 1
ATOM 1780 N N . ALA A 1 226 ? 10.368 -9.053 20.330 1.00 71.69 226 ALA A N 1
ATOM 1781 C CA . ALA A 1 226 ? 11.748 -9.506 20.185 1.00 71.69 226 ALA A CA 1
ATOM 1782 C C . ALA A 1 226 ? 12.443 -9.623 21.553 1.00 71.69 226 ALA A C 1
ATOM 1784 O O . ALA A 1 226 ? 13.027 -10.662 21.852 1.00 71.69 226 ALA A O 1
ATOM 1785 N N . GLU A 1 227 ? 12.296 -8.613 22.415 1.00 67.94 227 GLU A N 1
ATOM 1786 C CA . GLU A 1 227 ? 12.881 -8.607 23.764 1.00 67.94 227 GLU A CA 1
ATOM 1787 C C . GLU A 1 227 ? 12.241 -9.659 24.689 1.00 67.94 227 GLU A C 1
ATOM 1789 O O . GLU A 1 227 ? 12.936 -10.333 25.451 1.00 67.94 227 GLU A O 1
ATOM 1794 N N . GLY A 1 228 ? 10.922 -9.869 24.598 1.00 51.94 228 GLY A N 1
ATOM 1795 C CA . GLY A 1 228 ? 10.211 -10.866 25.406 1.00 51.94 228 GLY A CA 1
ATOM 1796 C C . GLY A 1 228 ? 10.584 -12.322 25.092 1.00 51.94 228 GLY A C 1
ATOM 1797 O O . GLY A 1 228 ? 10.509 -13.179 25.973 1.00 51.94 228 GLY A O 1
ATOM 1798 N N . ILE A 1 229 ? 11.020 -12.614 23.861 1.00 56.78 229 ILE A N 1
ATOM 1799 C CA . ILE A 1 229 ? 11.507 -13.948 23.472 1.00 56.78 229 ILE A CA 1
ATOM 1800 C C . ILE A 1 229 ? 12.889 -14.230 24.073 1.00 56.78 229 ILE A C 1
ATOM 1802 O O . ILE A 1 229 ? 13.165 -15.378 24.427 1.00 56.78 229 ILE A O 1
ATOM 1806 N N . ASP A 1 230 ? 13.738 -13.213 24.220 1.00 49.84 230 ASP A N 1
ATOM 1807 C CA . ASP A 1 230 ? 15.082 -13.378 24.780 1.00 49.84 230 ASP A CA 1
ATOM 1808 C C . ASP A 1 230 ? 15.058 -13.551 26.308 1.00 49.84 230 ASP A C 1
ATOM 1810 O O . ASP A 1 230 ? 15.832 -14.343 26.842 1.00 49.84 230 ASP A O 1
ATOM 1814 N N . VAL A 1 231 ? 14.106 -12.928 27.014 1.00 52.69 231 VAL A N 1
ATOM 1815 C CA . VAL A 1 231 ? 13.927 -13.114 28.472 1.00 52.69 231 VAL A CA 1
ATOM 1816 C C . VAL A 1 231 ? 13.419 -14.517 28.830 1.00 52.69 231 VAL A C 1
ATOM 1818 O O . VAL A 1 231 ? 13.720 -15.021 29.905 1.00 52.69 231 VAL A O 1
ATOM 1821 N N . LEU A 1 232 ? 12.678 -15.180 27.936 1.00 46.88 232 LEU A N 1
ATOM 1822 C CA . LEU A 1 232 ? 12.179 -16.549 28.150 1.00 46.88 232 LEU A CA 1
ATOM 1823 C C . LEU A 1 232 ? 13.180 -17.643 27.738 1.00 46.88 232 LEU A C 1
ATOM 1825 O O . LEU A 1 232 ? 12.901 -18.829 27.920 1.00 46.88 232 LEU A O 1
ATOM 1829 N N . LYS A 1 233 ? 14.322 -17.260 27.157 1.00 47.12 233 LYS A N 1
ATOM 1830 C CA . LYS A 1 233 ? 15.412 -18.167 26.760 1.00 47.12 233 LYS A CA 1
ATOM 1831 C C . LYS A 1 233 ? 16.647 -18.073 27.665 1.00 47.12 233 LYS A C 1
ATOM 1833 O O . LYS A 1 233 ? 17.588 -18.834 27.437 1.00 47.12 233 LYS A O 1
ATOM 1838 N N . ALA A 1 234 ? 16.647 -17.162 28.638 1.00 45.03 234 ALA A N 1
ATOM 1839 C CA . ALA A 1 234 ? 17.682 -17.005 29.661 1.00 45.03 234 ALA A CA 1
ATOM 1840 C C . ALA A 1 234 ? 17.268 -17.699 30.966 1.00 45.03 234 ALA A C 1
ATOM 1842 O O . ALA A 1 234 ? 18.167 -18.269 31.623 1.00 45.03 234 ALA A O 1
#

Secondary structure (DSSP, 8-state):
----------------TTSPEEEE-TT--S-HHHHHHHHHHHTTTS--TTEEEEEEEPPS-EEEEEEEBSSTTTSPPPTT---SS-SEEEESSHHHHHHHTS-TTTBPPPEEEEE------B--EESS--TT----TT--EEEEEEE-S-SGGGGGG-SEEE--TT-TTSPPEEE-SHHHHHHHHHHHHHHHHHHHHTTPPP-HHHHHHHHHHHHHHHHHHHHHHHHHHHHT--

Sequence (234 aa):
MGRLRAISWHPHTGSRAGAPRLTVAKRIRPDHDVVADLVAAGFGGVPADDVEVHLKARADEVVRWLVLCAEPASCRRPANYQTDEARGHCAQTRRHAVELAGDPSRHRPPRRLVVRPSYGYSGRAYPALPAVARVSPGVLFLVTLKMPADPSVTGDSYPRISRYLRYKTAPPVTLADWTDELVHLAAHEARHVHQFRHGLRRSEIDAEKWAHAQLSAYRRDRDFNAEGIDVLKA